Protein AF-A0A812MNA6-F1 (afdb_monomer)

pLDDT: mean 88.5, std 15.9, range [28.62, 98.31]

Sequence (194 aa):
MNIPFNVMSASDPNYKCCRMLSSSNNRTKVPTHWHRDLEAQIAGKACLRHPFASGCDPSPVHVDVGICGTPCHPFSTQRAGRFEPGSVEAHHECDIALGQFIRWLARFQPSVQIFEQVMGFTMPFTKGGSYTPLQRLKELLQQQTFQGGGYWLVTKNLDMRIWLAISRPRRKLLLVSLSLPGPRINAYGAWIRA

Organism: Symbiodinium pilosum (NCBI:txid2952)

Nearest PDB structures (foldseek):
  7ubu-assembly1_A  TM=8.212E-01  e=4.732E-06  Zea mays
  4ft4-assembly1_B  TM=7.440E-01  e=2.527E-05  Zea mays
  3lx6-assembly2_B  TM=6.148E-01  e=1.717E-05  Shigella flexneri 2a str. 2457T
  3me5-assembly1_A  TM=6.161E-01  e=2.527E-05  Shigella flexneri 2a str. 2457T
  3lx6-assembly1_A  TM=5.847E-01  e=1.717E-05  Shigella flexneri 2a str. 2457T

Mean predicted aligned error: 5.9 Å

Solvent-accessible surface area (backbone atoms only — not comparable to full-atom values): 11318 Å² total; per-residue (Å²): 138,89,78,88,73,79,44,51,50,47,57,46,78,78,46,58,68,56,53,58,49,69,72,41,95,54,72,74,68,45,49,72,31,39,19,56,32,68,65,40,39,68,69,24,37,46,17,76,78,41,75,85,41,94,46,34,76,48,61,91,58,88,40,63,72,40,78,46,75,48,73,45,68,46,37,33,83,83,40,85,62,32,44,38,83,63,44,25,74,71,29,79,55,34,45,50,52,44,55,51,44,50,53,42,46,64,73,54,59,33,44,28,34,42,38,43,44,48,64,36,34,73,34,39,47,28,72,93,51,82,61,21,55,49,56,53,44,51,53,54,55,70,73,54,84,46,99,49,78,38,66,49,81,45,78,46,82,48,47,42,53,82,84,40,103,45,90,50,72,33,31,38,37,40,34,38,38,64,55,59,98,62,88,83,73,86,75,86,71,95,72,90,87,126

Structure (mmCIF, N/CA/C/O backbone):
data_AF-A0A812MNA6-F1
#
_entry.id   AF-A0A812MNA6-F1
#
loop_
_atom_site.group_PDB
_atom_site.id
_atom_site.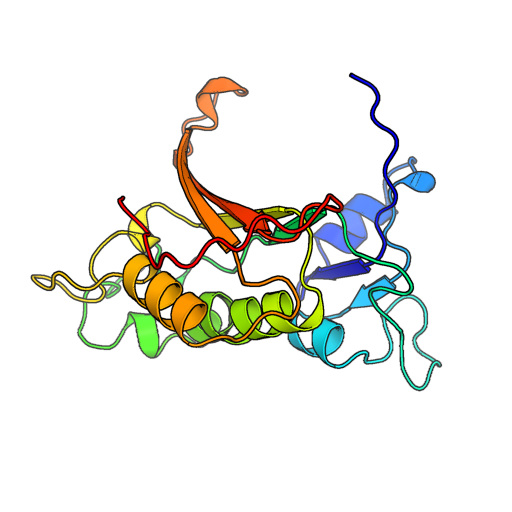type_symbol
_atom_site.label_atom_id
_atom_site.label_alt_id
_atom_site.label_comp_id
_atom_site.label_asym_id
_atom_site.label_entity_id
_atom_site.label_seq_id
_atom_site.pdbx_PDB_ins_code
_atom_site.Cartn_x
_atom_site.Cartn_y
_atom_site.Cartn_z
_atom_site.occupancy
_atom_site.B_iso_or_equiv
_atom_site.auth_seq_id
_atom_site.auth_comp_id
_atom_site.auth_asym_id
_atom_site.auth_atom_id
_atom_site.pdbx_PDB_model_num
ATOM 1 N N . MET A 1 1 ? 23.347 -4.033 10.923 1.00 51.53 1 MET A N 1
ATOM 2 C CA . MET A 1 1 ? 22.967 -5.100 9.971 1.00 51.53 1 MET A CA 1
ATOM 3 C C . MET A 1 1 ? 23.003 -4.487 8.573 1.00 51.53 1 MET A C 1
ATOM 5 O O . MET A 1 1 ? 22.286 -3.520 8.356 1.00 51.53 1 MET A O 1
ATOM 9 N N . ASN A 1 2 ? 23.901 -4.934 7.689 1.00 81.31 2 ASN A N 1
ATOM 10 C CA . ASN A 1 2 ? 24.090 -4.360 6.348 1.00 81.31 2 ASN A CA 1
ATOM 11 C C . ASN A 1 2 ? 23.542 -5.341 5.304 1.00 81.31 2 ASN A C 1
ATOM 13 O O . ASN A 1 2 ? 24.295 -6.116 4.724 1.00 81.31 2 ASN A O 1
ATOM 17 N N . ILE A 1 3 ? 22.217 -5.381 5.159 1.00 85.62 3 ILE A N 1
ATOM 18 C CA . ILE A 1 3 ? 21.561 -6.241 4.170 1.00 85.62 3 ILE A CA 1
ATOM 19 C C . ILE A 1 3 ? 21.553 -5.470 2.843 1.00 85.62 3 ILE A C 1
ATOM 21 O O . ILE A 1 3 ? 20.937 -4.401 2.795 1.00 85.62 3 ILE A O 1
ATOM 25 N N . PRO A 1 4 ? 22.245 -5.941 1.792 1.00 88.88 4 PRO A N 1
ATOM 26 C CA . PRO A 1 4 ? 22.177 -5.308 0.482 1.00 88.88 4 PRO A CA 1
ATOM 27 C C . PRO A 1 4 ? 20.766 -5.467 -0.093 1.00 88.88 4 PRO A C 1
ATOM 29 O O . PRO A 1 4 ? 20.167 -6.535 -0.000 1.00 88.88 4 PRO A O 1
ATOM 32 N N . PHE A 1 5 ? 20.233 -4.402 -0.685 1.00 91.00 5 PHE A N 1
ATOM 33 C CA . PHE A 1 5 ? 18.942 -4.423 -1.366 1.00 91.00 5 PHE A CA 1
ATOM 34 C C . PHE A 1 5 ? 18.970 -3.488 -2.572 1.00 91.00 5 PHE A C 1
ATOM 36 O O . PHE A 1 5 ? 19.685 -2.485 -2.569 1.00 91.00 5 PHE A O 1
ATOM 43 N N . ASN A 1 6 ? 18.145 -3.800 -3.569 1.00 91.50 6 ASN A N 1
ATOM 44 C CA . ASN A 1 6 ? 17.924 -2.962 -4.739 1.00 91.50 6 ASN A CA 1
ATOM 45 C C . ASN A 1 6 ? 16.507 -2.394 -4.686 1.00 91.50 6 ASN A C 1
ATOM 47 O O . ASN A 1 6 ? 15.551 -3.125 -4.434 1.00 91.50 6 ASN A O 1
ATOM 51 N N . VAL A 1 7 ? 16.359 -1.094 -4.942 1.00 92.94 7 VAL A N 1
ATOM 52 C CA . VAL A 1 7 ? 15.034 -0.475 -5.062 1.00 92.94 7 VAL A CA 1
ATOM 53 C C . VAL A 1 7 ? 14.650 -0.452 -6.538 1.00 92.94 7 VAL A C 1
ATOM 55 O O . VAL A 1 7 ? 15.196 0.325 -7.318 1.00 92.94 7 VAL A O 1
ATOM 58 N N . MET A 1 8 ? 13.726 -1.325 -6.938 1.00 94.69 8 MET A N 1
ATOM 59 C CA . MET A 1 8 ? 13.315 -1.441 -8.342 1.00 94.69 8 MET A CA 1
ATOM 60 C C . MET A 1 8 ? 12.438 -0.263 -8.760 1.00 94.69 8 MET A C 1
ATOM 62 O O . MET A 1 8 ? 12.811 0.524 -9.630 1.00 94.69 8 MET A O 1
ATOM 66 N N . SER A 1 9 ? 11.300 -0.075 -8.100 1.00 96.12 9 SER A N 1
ATOM 67 C CA . SER A 1 9 ? 10.360 0.983 -8.453 1.00 96.12 9 SER A CA 1
ATOM 68 C C . SER A 1 9 ? 9.747 1.657 -7.234 1.00 96.12 9 SER A C 1
ATOM 70 O O . SER A 1 9 ? 9.673 1.090 -6.144 1.00 96.12 9 SER A O 1
ATOM 72 N N . ALA A 1 10 ? 9.326 2.903 -7.427 1.00 96.19 10 ALA A N 1
ATOM 73 C CA . ALA A 1 10 ? 8.575 3.682 -6.455 1.00 96.19 10 ALA A CA 1
ATOM 74 C C . ALA A 1 10 ? 7.493 4.510 -7.157 1.00 96.19 10 ALA A C 1
ATOM 76 O O . ALA A 1 10 ? 7.602 4.811 -8.349 1.00 96.19 10 ALA A O 1
ATOM 77 N N . SER A 1 11 ? 6.479 4.922 -6.401 1.00 96.31 11 SER A N 1
ATOM 78 C CA . SER A 1 11 ? 5.467 5.881 -6.840 1.00 96.31 11 SER A CA 1
ATOM 79 C C . SER A 1 11 ? 5.196 6.910 -5.745 1.00 96.31 11 SER A C 1
ATOM 81 O O . SER A 1 11 ? 5.007 6.534 -4.588 1.00 96.31 11 SER A O 1
ATOM 83 N N . ASP A 1 12 ? 5.156 8.193 -6.101 1.00 95.00 12 ASP A N 1
ATOM 84 C CA . ASP A 1 12 ? 4.817 9.292 -5.185 1.00 95.00 12 ASP A CA 1
ATOM 85 C C . ASP A 1 12 ? 4.184 10.447 -5.976 1.00 95.00 12 ASP A C 1
ATOM 87 O O . ASP A 1 12 ? 4.914 11.144 -6.693 1.00 95.00 12 ASP A O 1
ATOM 91 N N . PRO A 1 13 ? 2.872 10.706 -5.819 1.00 92.81 13 PRO A N 1
ATOM 92 C CA . PRO A 1 13 ? 2.180 11.750 -6.576 1.00 92.81 13 PRO A CA 1
ATOM 93 C C . PRO A 1 13 ? 2.691 13.157 -6.275 1.00 92.81 13 PRO A C 1
ATOM 95 O O . PRO A 1 13 ? 2.511 14.058 -7.093 1.00 92.81 13 PRO A O 1
ATOM 98 N N . ASN A 1 14 ? 3.360 13.357 -5.136 1.00 89.69 14 ASN A N 1
ATOM 99 C CA . ASN A 1 14 ? 3.830 14.667 -4.696 1.00 89.69 14 ASN A CA 1
ATOM 100 C C . ASN A 1 14 ? 5.307 14.929 -5.011 1.00 89.69 14 ASN A C 1
ATOM 102 O O . ASN A 1 14 ? 5.792 16.022 -4.720 1.00 89.69 14 ASN A O 1
ATOM 106 N N . TYR A 1 15 ? 6.031 13.952 -5.572 1.00 85.69 15 TYR A N 1
ATOM 107 C CA . TYR A 1 15 ? 7.463 14.031 -5.905 1.00 85.69 15 TYR A CA 1
ATOM 108 C C . TYR A 1 15 ? 8.390 14.386 -4.723 1.00 85.69 15 TYR A C 1
ATOM 110 O O . TYR A 1 15 ? 9.596 14.580 -4.912 1.00 85.69 15 TYR A O 1
ATOM 118 N N . LYS A 1 16 ? 7.868 14.476 -3.496 1.00 87.31 16 LYS A N 1
ATOM 119 C CA . LYS A 1 16 ? 8.621 14.885 -2.304 1.00 87.31 16 LYS A CA 1
ATOM 120 C C . LYS A 1 16 ? 9.654 13.824 -1.951 1.00 87.31 16 LYS A C 1
ATOM 122 O O . LYS A 1 16 ? 10.816 14.157 -1.716 1.00 87.31 16 LYS A O 1
ATOM 127 N N . CYS A 1 17 ? 9.256 12.555 -1.989 1.00 85.50 17 CYS A N 1
ATOM 128 C CA . CYS A 1 17 ? 10.154 11.428 -1.770 1.00 85.50 17 CYS A CA 1
ATOM 129 C C . CYS A 1 17 ? 11.190 11.332 -2.895 1.00 85.50 17 CYS A C 1
ATOM 131 O O . CYS A 1 17 ? 12.362 11.084 -2.619 1.00 85.50 17 CYS A O 1
ATOM 133 N N . CYS A 1 18 ? 10.787 11.605 -4.143 1.00 86.69 18 CYS A N 1
ATOM 134 C CA . CYS A 1 18 ? 11.698 11.591 -5.291 1.00 86.69 18 CYS A CA 1
ATOM 135 C C . CYS A 1 18 ? 12.814 12.604 -5.095 1.00 86.69 18 CYS A C 1
ATOM 137 O O . CYS A 1 18 ? 13.991 12.272 -5.224 1.00 86.69 18 CYS A O 1
ATOM 139 N N . ARG A 1 19 ? 12.441 13.838 -4.745 1.00 86.56 19 ARG A N 1
ATOM 140 C CA . ARG A 1 19 ? 13.382 14.933 -4.534 1.00 86.56 19 ARG A CA 1
ATOM 141 C C . ARG A 1 19 ? 14.344 14.617 -3.393 1.00 86.56 19 ARG A C 1
ATOM 143 O O . ARG A 1 19 ? 15.545 14.754 -3.579 1.00 86.56 19 ARG A O 1
ATOM 150 N N . MET A 1 20 ? 13.821 14.132 -2.266 1.00 86.12 20 MET A N 1
ATOM 151 C CA . MET A 1 20 ? 14.614 13.768 -1.087 1.00 86.12 20 MET A CA 1
ATOM 152 C C . MET A 1 20 ? 15.636 12.660 -1.380 1.00 86.12 20 MET A C 1
ATOM 154 O O . MET A 1 20 ? 16.789 12.752 -0.962 1.00 86.12 20 MET A O 1
ATOM 158 N N . LEU A 1 21 ? 15.231 11.617 -2.110 1.00 84.75 21 LEU A N 1
ATOM 159 C CA . LEU A 1 21 ? 16.125 10.511 -2.460 1.00 84.75 21 LEU A CA 1
ATOM 160 C C . LEU A 1 21 ? 17.143 10.919 -3.528 1.00 84.75 21 LEU A C 1
ATOM 162 O O . LEU A 1 21 ? 18.305 10.526 -3.443 1.00 84.75 21 LEU A O 1
ATOM 166 N N . SER A 1 22 ? 16.734 11.756 -4.483 1.00 82.62 22 SER A N 1
ATOM 167 C CA . SER A 1 22 ? 17.610 12.260 -5.549 1.00 82.62 22 SER A CA 1
ATOM 168 C 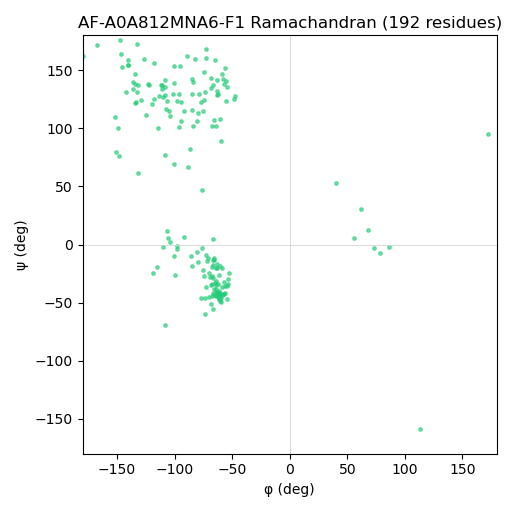C . SER A 1 22 ? 18.675 13.229 -5.031 1.00 82.62 22 SER A C 1
ATOM 170 O O . SER A 1 22 ? 19.751 13.306 -5.613 1.00 82.62 22 SER A O 1
ATOM 172 N N . SER A 1 23 ? 18.406 13.947 -3.934 1.00 83.12 23 SER A N 1
ATOM 173 C CA . SER A 1 23 ? 19.390 14.814 -3.272 1.00 83.12 23 SER A CA 1
ATOM 174 C C . SER A 1 23 ? 20.360 14.063 -2.355 1.00 83.12 23 SER A C 1
ATOM 176 O O . SER A 1 23 ? 21.271 14.672 -1.801 1.00 83.12 23 SER A O 1
ATOM 178 N N . SER A 1 24 ? 20.166 12.760 -2.140 1.00 77.56 24 SER A N 1
ATOM 179 C CA . SER A 1 24 ? 21.067 11.968 -1.304 1.00 77.56 24 SER A CA 1
ATOM 180 C C . SER A 1 24 ? 22.285 11.492 -2.110 1.00 77.56 24 SER A C 1
ATOM 182 O O . SER A 1 24 ? 22.148 11.031 -3.241 1.00 77.56 24 SER A O 1
ATOM 184 N N . ASN A 1 25 ? 23.486 11.520 -1.519 1.00 71.69 25 ASN A N 1
ATOM 185 C CA . ASN A 1 25 ? 24.714 11.002 -2.154 1.00 71.69 25 ASN A CA 1
ATOM 186 C C . ASN A 1 25 ? 24.715 9.469 -2.353 1.00 71.69 25 ASN A C 1
ATOM 188 O O . ASN A 1 25 ? 25.713 8.894 -2.783 1.00 71.69 25 ASN A O 1
ATOM 192 N N . ASN A 1 26 ? 23.614 8.779 -2.045 1.00 75.31 26 ASN A N 1
ATOM 193 C CA . ASN A 1 26 ? 23.535 7.325 -2.045 1.00 75.31 26 ASN A CA 1
ATOM 194 C C . ASN A 1 26 ? 22.869 6.813 -3.331 1.00 75.31 26 ASN A C 1
ATOM 196 O O . ASN A 1 26 ? 21.742 6.316 -3.316 1.00 75.31 26 ASN A O 1
ATOM 200 N N . ARG A 1 27 ? 23.572 6.953 -4.465 1.00 71.19 27 ARG A N 1
ATOM 201 C CA . ARG A 1 27 ? 23.058 6.599 -5.806 1.00 71.19 27 ARG A CA 1
ATOM 202 C C . ARG A 1 27 ? 22.535 5.163 -5.910 1.00 71.19 27 ARG A C 1
ATOM 204 O O . ARG A 1 27 ? 21.611 4.917 -6.675 1.00 71.19 27 ARG A O 1
ATOM 211 N N . THR A 1 28 ? 23.079 4.236 -5.122 1.00 73.50 28 THR A N 1
ATOM 212 C CA . THR A 1 28 ? 22.667 2.821 -5.095 1.00 73.50 28 THR A CA 1
ATOM 213 C C . THR A 1 28 ? 21.290 2.591 -4.465 1.00 73.50 28 THR A C 1
ATOM 215 O O . THR A 1 28 ? 20.738 1.506 -4.596 1.00 73.50 28 THR A O 1
ATOM 218 N N . LYS A 1 29 ? 20.709 3.600 -3.802 1.00 81.25 29 LYS A N 1
ATOM 219 C CA . LYS A 1 29 ? 19.398 3.516 -3.134 1.00 81.25 29 LYS A CA 1
ATOM 220 C C . LYS A 1 29 ? 18.282 4.249 -3.879 1.00 81.25 29 LYS A C 1
ATOM 222 O O . LYS A 1 29 ? 17.171 4.357 -3.362 1.00 81.25 29 LYS A O 1
ATOM 227 N N . VAL A 1 30 ? 18.564 4.775 -5.071 1.00 88.88 30 VAL A N 1
ATOM 228 C CA . VAL A 1 30 ? 17.570 5.474 -5.892 1.00 88.88 30 VAL A CA 1
ATOM 229 C C . VAL A 1 30 ? 16.782 4.446 -6.713 1.00 88.88 30 VAL A C 1
ATOM 231 O O . VAL A 1 30 ? 17.409 3.643 -7.404 1.00 88.88 30 VAL A O 1
ATOM 234 N N . PRO A 1 31 ? 15.435 4.478 -6.698 1.00 92.44 31 PRO A N 1
ATOM 235 C CA . PRO A 1 31 ? 14.623 3.573 -7.504 1.00 92.44 31 PRO A CA 1
ATOM 236 C C . PRO A 1 31 ? 14.982 3.629 -8.992 1.00 92.44 31 PRO A C 1
ATOM 238 O O . PRO A 1 31 ? 15.123 4.721 -9.557 1.00 92.44 31 PRO A O 1
ATOM 241 N N . THR A 1 32 ? 15.093 2.475 -9.653 1.00 92.56 32 THR A N 1
ATOM 242 C CA . THR A 1 32 ? 15.339 2.424 -11.109 1.00 92.56 32 THR A CA 1
ATOM 243 C C . THR A 1 32 ? 14.176 3.013 -11.913 1.00 92.56 32 THR A C 1
ATOM 245 O O . THR A 1 32 ? 14.405 3.717 -12.895 1.00 92.56 32 THR A O 1
ATOM 248 N N . HIS A 1 33 ? 12.942 2.853 -11.426 1.00 94.94 33 HIS A N 1
ATOM 249 C CA . HIS A 1 33 ? 11.739 3.456 -11.998 1.00 94.94 33 HIS A CA 1
ATOM 250 C C . HIS A 1 33 ? 11.008 4.322 -10.967 1.00 94.94 33 HIS A C 1
ATOM 252 O O . HIS A 1 33 ? 10.834 3.929 -9.814 1.00 94.94 33 HIS A O 1
ATOM 258 N N . TRP A 1 34 ? 10.540 5.498 -11.392 1.00 95.56 34 TRP A N 1
ATOM 259 C CA . TRP A 1 34 ? 9.700 6.363 -10.562 1.00 95.56 34 TRP A CA 1
ATOM 260 C C . TRP A 1 34 ? 8.405 6.696 -11.284 1.00 95.56 34 TRP A C 1
ATOM 262 O O . TRP A 1 34 ? 8.419 7.414 -12.279 1.00 95.56 34 TRP A O 1
ATOM 272 N N . HIS A 1 35 ? 7.284 6.188 -10.797 1.00 96.38 35 HIS A N 1
ATOM 273 C CA . HIS A 1 35 ? 5.972 6.439 -11.381 1.00 96.38 35 HIS A CA 1
ATOM 274 C C . HIS A 1 35 ? 5.278 7.599 -10.668 1.00 96.38 35 HIS A C 1
ATOM 276 O O . HIS A 1 35 ? 5.546 7.888 -9.499 1.00 96.38 35 HIS A O 1
ATOM 282 N N . ARG A 1 36 ? 4.386 8.286 -11.386 1.00 95.75 36 ARG A N 1
ATOM 283 C CA . ARG A 1 36 ? 3.621 9.406 -10.828 1.00 95.75 36 ARG A CA 1
ATOM 284 C C . ARG A 1 36 ? 2.755 8.948 -9.658 1.00 95.75 36 ARG A C 1
ATOM 286 O O . ARG A 1 36 ? 2.758 9.576 -8.615 1.00 95.75 36 ARG A O 1
ATOM 293 N N . ASP A 1 37 ? 2.038 7.852 -9.822 1.00 96.19 37 ASP A N 1
ATOM 294 C CA . ASP A 1 37 ? 1.107 7.317 -8.838 1.00 96.19 37 ASP A CA 1
ATOM 295 C C . ASP A 1 37 ? 1.083 5.785 -8.916 1.00 96.19 37 ASP A C 1
ATOM 297 O O . ASP A 1 37 ? 1.777 5.176 -9.740 1.00 96.19 37 ASP A O 1
ATOM 301 N N . LEU A 1 38 ? 0.326 5.170 -8.008 1.00 96.06 38 LEU A N 1
ATOM 302 C CA . LEU A 1 38 ? 0.250 3.720 -7.882 1.00 96.06 38 LEU A CA 1
ATOM 303 C C . LEU A 1 38 ? -0.347 3.076 -9.142 1.00 96.06 38 LEU A C 1
ATOM 305 O O . LEU A 1 38 ? 0.145 2.050 -9.599 1.00 96.06 38 LEU A O 1
ATOM 309 N N . GLU A 1 39 ? -1.349 3.707 -9.753 1.00 97.00 39 GLU A N 1
ATOM 310 C CA . GLU A 1 39 ? -1.989 3.233 -10.986 1.00 97.00 39 GLU A CA 1
ATOM 311 C C . GLU A 1 39 ? -1.040 3.281 -12.188 1.00 97.00 39 GLU A C 1
ATOM 313 O O . GLU A 1 39 ? -0.962 2.328 -12.963 1.00 97.00 39 GLU A O 1
ATOM 318 N N . ALA A 1 40 ? -0.253 4.348 -12.334 1.00 97.31 40 ALA A N 1
ATOM 319 C CA . ALA A 1 40 ? 0.779 4.438 -13.359 1.00 97.31 40 ALA A CA 1
ATOM 320 C C . ALA A 1 40 ? 1.861 3.364 -13.183 1.00 97.31 40 ALA A C 1
ATOM 322 O O . ALA A 1 40 ? 2.390 2.876 -14.183 1.00 97.31 40 ALA A O 1
ATOM 323 N N . GLN A 1 41 ? 2.177 2.994 -11.937 1.00 97.56 41 GLN A N 1
ATOM 324 C CA . GLN A 1 41 ? 3.073 1.878 -11.638 1.00 97.56 41 GLN A CA 1
ATOM 325 C C . GLN A 1 41 ? 2.430 0.541 -12.025 1.00 97.56 41 GLN A C 1
ATOM 327 O O . GLN A 1 41 ? 3.032 -0.211 -12.780 1.00 97.56 41 GLN A O 1
ATOM 332 N N . ILE A 1 42 ? 1.198 0.263 -11.583 1.00 97.44 42 ILE A N 1
ATOM 333 C CA . ILE A 1 42 ? 0.457 -0.972 -11.905 1.00 97.44 42 ILE A CA 1
ATOM 334 C C . ILE A 1 42 ? 0.369 -1.183 -13.421 1.00 97.44 42 ILE A C 1
ATOM 336 O O . ILE A 1 42 ? 0.646 -2.278 -13.916 1.00 97.44 42 ILE A O 1
ATOM 340 N N . ALA A 1 43 ? 0.015 -0.124 -14.149 1.00 97.69 43 ALA A N 1
ATOM 341 C CA . ALA A 1 43 ? -0.188 -0.147 -15.591 1.00 97.69 43 ALA A CA 1
ATOM 342 C C . ALA A 1 43 ? 1.116 -0.166 -16.409 1.00 97.69 43 ALA A C 1
ATOM 344 O O . ALA A 1 43 ? 1.049 -0.202 -17.634 1.00 97.69 43 ALA A O 1
ATOM 345 N N . GLY A 1 44 ? 2.292 -0.097 -15.773 1.00 97.12 44 GLY A N 1
ATOM 346 C CA . GLY A 1 44 ? 3.574 -0.061 -16.484 1.00 97.12 44 GLY A CA 1
ATOM 347 C C . GLY A 1 44 ? 3.728 1.157 -17.399 1.00 97.12 44 GLY A C 1
ATOM 348 O O . GLY A 1 44 ? 4.378 1.082 -18.443 1.00 97.12 44 GLY A O 1
ATOM 349 N N . LYS A 1 45 ? 3.112 2.294 -17.042 1.00 97.69 45 LYS A N 1
ATOM 350 C CA . LYS A 1 45 ? 3.247 3.539 -17.814 1.00 97.69 45 LYS A CA 1
ATOM 351 C C . LYS A 1 45 ? 4.692 4.035 -17.775 1.00 97.69 45 LYS A C 1
ATOM 353 O O . LYS A 1 45 ? 5.440 3.716 -16.849 1.00 97.69 45 LYS A O 1
ATOM 358 N N . ALA A 1 46 ? 5.058 4.864 -18.753 1.00 97.31 46 ALA A N 1
ATOM 359 C CA . ALA A 1 46 ? 6.336 5.567 -18.765 1.00 97.31 46 ALA A CA 1
ATOM 360 C C . ALA A 1 46 ? 6.607 6.220 -17.401 1.00 97.31 46 ALA A C 1
ATOM 362 O O . ALA A 1 46 ? 5.756 6.922 -16.842 1.00 97.31 46 ALA A O 1
ATOM 363 N N . CYS A 1 47 ? 7.778 5.940 -16.837 1.00 96.19 47 CYS A N 1
ATOM 364 C CA . CYS A 1 47 ? 8.171 6.482 -15.548 1.00 96.19 47 CYS A CA 1
ATOM 365 C C . CYS A 1 47 ? 8.887 7.829 -15.746 1.00 96.19 47 CYS A C 1
ATOM 367 O O . CYS A 1 47 ? 9.390 8.139 -16.824 1.00 96.19 47 CYS A O 1
ATOM 369 N N . LEU A 1 48 ? 8.991 8.634 -14.694 1.00 94.19 48 LEU A N 1
ATOM 370 C CA . LEU A 1 48 ? 9.616 9.961 -14.735 1.00 94.19 48 LEU A CA 1
ATOM 371 C C . LEU A 1 48 ? 11.106 9.926 -15.091 1.00 94.19 48 LEU A C 1
ATOM 373 O O . LEU A 1 48 ? 11.666 10.940 -15.494 1.00 94.19 48 LEU A O 1
ATOM 377 N N . ARG A 1 49 ? 11.757 8.770 -14.913 1.00 92.38 49 ARG A N 1
ATOM 378 C CA . ARG A 1 49 ? 13.161 8.568 -15.291 1.00 92.38 49 ARG A CA 1
ATOM 379 C C . ARG A 1 49 ? 13.328 8.184 -16.761 1.00 92.38 49 ARG A C 1
ATOM 381 O O . ARG A 1 49 ? 14.413 8.365 -17.299 1.00 92.38 49 ARG A O 1
ATOM 388 N N . HIS A 1 50 ? 12.265 7.709 -17.408 1.00 95.06 50 HIS A N 1
ATOM 389 C CA . HIS A 1 50 ? 12.252 7.304 -18.813 1.00 95.06 50 HIS A CA 1
ATOM 390 C C . HIS A 1 50 ? 11.041 7.934 -19.534 1.00 95.06 50 HIS A C 1
ATOM 392 O O . HIS A 1 50 ? 10.172 7.208 -20.019 1.00 95.06 50 HIS A O 1
ATOM 398 N N . PRO A 1 51 ? 10.949 9.280 -19.607 1.00 95.25 51 PRO A N 1
ATOM 399 C CA . PRO A 1 51 ? 9.741 9.977 -20.067 1.00 95.25 51 PRO A CA 1
ATOM 400 C C . PRO A 1 51 ? 9.411 9.754 -21.551 1.00 95.25 51 PRO A C 1
ATOM 402 O O . PRO A 1 51 ? 8.285 10.006 -21.964 1.00 95.25 51 PRO A O 1
ATOM 405 N N . PHE A 1 52 ? 10.377 9.281 -22.343 1.00 96.62 52 PHE A N 1
ATOM 406 C CA . PHE A 1 52 ? 10.214 9.000 -23.773 1.00 96.62 52 PHE A CA 1
ATOM 407 C C . PHE A 1 52 ? 9.942 7.521 -24.078 1.00 96.62 52 PHE A C 1
ATOM 409 O O . PHE A 1 52 ? 9.790 7.154 -25.241 1.00 96.62 52 PHE A O 1
ATOM 416 N N . ALA A 1 53 ? 9.909 6.658 -23.060 1.00 96.19 53 ALA A N 1
ATOM 417 C CA . ALA A 1 53 ? 9.544 5.261 -23.250 1.00 96.19 53 ALA A CA 1
ATOM 418 C C . ALA A 1 53 ? 8.027 5.133 -23.471 1.00 96.19 53 ALA A C 1
ATOM 420 O O . ALA A 1 53 ? 7.245 5.889 -22.902 1.00 96.19 53 ALA A O 1
ATOM 421 N N . SER A 1 54 ? 7.593 4.142 -24.252 1.00 95.06 54 SER A N 1
ATOM 422 C CA . SER A 1 54 ? 6.165 3.810 -24.401 1.00 95.06 54 SER A CA 1
ATOM 423 C C . SER A 1 54 ? 5.571 3.185 -23.131 1.00 95.06 54 SER A C 1
ATOM 425 O O . SER A 1 54 ? 4.372 3.288 -22.880 1.00 95.06 54 SER A O 1
ATOM 427 N N . GLY A 1 55 ? 6.422 2.578 -22.303 1.00 96.38 55 GLY A N 1
ATOM 428 C CA . GLY A 1 55 ? 6.094 1.978 -21.018 1.00 96.38 55 GLY A CA 1
ATOM 429 C C . GLY A 1 55 ? 7.362 1.660 -20.230 1.00 96.38 55 GLY A C 1
ATOM 430 O O . GLY A 1 55 ? 8.480 1.787 -20.729 1.00 96.38 55 GLY A O 1
ATOM 431 N N . CYS A 1 56 ? 7.201 1.273 -18.974 1.00 96.50 56 CYS A N 1
ATOM 432 C CA . CYS A 1 56 ? 8.281 0.804 -18.115 1.00 96.50 56 CYS A CA 1
ATOM 433 C C . CYS A 1 56 ? 7.815 -0.452 -17.397 1.00 96.50 56 CYS A C 1
ATOM 435 O O . CYS A 1 56 ? 6.691 -0.469 -16.902 1.00 96.50 56 CYS A O 1
ATOM 437 N N . ASP A 1 57 ? 8.682 -1.458 -17.289 1.00 95.38 57 ASP A N 1
ATOM 438 C CA . ASP A 1 57 ? 8.437 -2.554 -16.361 1.00 95.38 57 ASP A CA 1
ATOM 439 C C . ASP A 1 57 ? 8.845 -2.117 -14.940 1.00 95.38 57 ASP A C 1
ATOM 441 O O . ASP A 1 57 ? 10.036 -1.981 -14.658 1.00 95.38 57 ASP A O 1
ATOM 445 N N . PRO A 1 58 ? 7.891 -1.844 -14.033 1.00 92.81 58 PRO A N 1
ATOM 446 C CA . PRO A 1 58 ? 8.180 -1.511 -12.637 1.00 92.81 58 PRO A CA 1
ATOM 447 C C . PRO A 1 58 ? 8.870 -2.641 -11.852 1.00 92.81 58 PRO A C 1
ATOM 449 O O . PRO A 1 58 ? 9.387 -2.370 -10.764 1.00 92.81 58 PRO A O 1
ATOM 452 N N . SER A 1 59 ? 8.846 -3.886 -12.337 1.00 92.75 59 SER A N 1
ATOM 453 C CA . SER A 1 59 ? 9.406 -5.045 -11.639 1.00 92.75 59 SER A CA 1
ATOM 454 C C . SER A 1 59 ? 9.948 -6.085 -12.627 1.00 92.75 59 SER A C 1
ATOM 456 O O . SER A 1 59 ? 9.335 -7.137 -12.802 1.00 92.75 59 SER A O 1
ATOM 458 N N . PRO A 1 60 ? 11.123 -5.838 -13.237 1.00 88.19 60 PRO A N 1
ATOM 459 C CA . PRO A 1 60 ? 11.714 -6.751 -14.223 1.00 88.19 60 PRO A CA 1
ATOM 460 C C . PRO A 1 60 ? 12.125 -8.111 -13.635 1.00 88.19 60 PRO A C 1
ATOM 462 O O . PRO A 1 60 ? 12.438 -9.045 -14.370 1.00 88.19 60 PRO A O 1
ATOM 465 N N . VAL A 1 61 ? 12.159 -8.220 -12.307 1.00 91.88 61 VAL A N 1
ATOM 466 C CA . VAL A 1 61 ? 12.398 -9.456 -11.559 1.00 91.88 61 VAL A CA 1
ATOM 467 C C . VAL A 1 61 ? 11.356 -9.596 -10.449 1.00 91.88 61 VAL A C 1
ATOM 469 O O . VAL A 1 61 ? 10.566 -8.681 -10.205 1.00 91.88 61 VAL A O 1
ATOM 472 N N . HIS A 1 62 ? 11.350 -10.744 -9.771 1.00 94.25 62 HIS A N 1
ATOM 473 C CA . HIS A 1 62 ? 10.474 -10.996 -8.624 1.00 94.25 62 HIS A CA 1
ATOM 474 C C . HIS A 1 62 ? 10.677 -9.964 -7.502 1.00 94.25 62 HIS A C 1
ATOM 476 O O . HIS A 1 62 ? 11.806 -9.560 -7.222 1.00 94.25 62 HIS A O 1
ATOM 482 N N . VAL A 1 63 ? 9.591 -9.556 -6.836 1.00 94.94 63 VAL A N 1
ATOM 483 C CA . VAL A 1 63 ? 9.651 -8.613 -5.709 1.00 94.94 63 VAL A CA 1
ATOM 484 C C . VAL A 1 63 ? 9.782 -9.379 -4.396 1.00 94.94 63 VAL A C 1
ATOM 486 O O . VAL A 1 63 ? 8.854 -10.050 -3.956 1.00 94.94 63 VAL A O 1
ATOM 489 N N . ASP A 1 64 ? 10.900 -9.222 -3.695 1.00 95.06 64 ASP A N 1
ATOM 490 C CA . ASP A 1 64 ? 11.033 -9.815 -2.359 1.00 95.06 64 ASP A CA 1
ATOM 491 C C . ASP A 1 64 ? 10.208 -9.056 -1.316 1.00 95.06 64 ASP A C 1
ATOM 493 O O . ASP A 1 64 ? 9.497 -9.652 -0.506 1.00 95.06 64 ASP A O 1
ATOM 497 N N . VAL A 1 65 ? 10.293 -7.722 -1.338 1.00 95.88 65 VAL A N 1
ATOM 498 C CA . VAL A 1 65 ? 9.664 -6.852 -0.340 1.00 95.88 65 VAL A CA 1
ATOM 499 C C . VAL A 1 65 ? 8.944 -5.687 -1.006 1.00 95.88 65 VAL A C 1
ATOM 501 O O . VAL A 1 65 ? 9.554 -4.867 -1.690 1.00 95.88 65 VAL A O 1
ATOM 504 N N . GLY A 1 66 ? 7.646 -5.577 -0.742 1.00 96.56 66 GLY A N 1
ATOM 505 C CA . GLY A 1 66 ? 6.830 -4.410 -1.036 1.00 96.56 66 GLY A CA 1
ATOM 506 C C . GLY A 1 66 ? 6.611 -3.558 0.213 1.00 96.56 66 GLY A C 1
ATOM 507 O O . GLY A 1 66 ? 6.385 -4.071 1.310 1.00 96.56 66 GLY A O 1
ATOM 508 N N . ILE A 1 67 ? 6.673 -2.235 0.070 1.00 96.00 67 ILE A N 1
ATOM 509 C CA . ILE A 1 67 ? 6.379 -1.291 1.154 1.00 96.00 67 ILE A CA 1
ATOM 510 C C . ILE A 1 67 ? 5.382 -0.273 0.626 1.00 96.00 67 ILE A C 1
ATOM 512 O O . ILE A 1 67 ? 5.636 0.389 -0.376 1.00 96.00 67 ILE A O 1
ATOM 516 N N . CYS A 1 68 ? 4.249 -0.137 1.307 1.00 96.06 68 CYS A N 1
ATOM 517 C CA . CYS A 1 68 ? 3.199 0.789 0.915 1.00 96.06 68 CYS A CA 1
ATOM 518 C C . CYS A 1 68 ? 2.705 1.581 2.130 1.00 96.06 68 CYS A C 1
ATOM 520 O O . CYS A 1 68 ? 2.264 1.013 3.130 1.00 96.06 68 CYS A O 1
ATOM 522 N N . GLY A 1 69 ? 2.791 2.906 2.040 1.00 94.38 69 GLY A N 1
ATOM 523 C CA . GLY A 1 69 ? 2.101 3.831 2.932 1.00 94.38 69 GLY A CA 1
ATOM 524 C C . GLY A 1 69 ? 1.077 4.593 2.109 1.00 94.38 69 GLY A C 1
ATOM 525 O O . GLY A 1 69 ? 1.443 5.501 1.365 1.00 94.38 69 GLY A O 1
ATOM 526 N N . THR A 1 70 ? -0.186 4.190 2.188 1.00 95.38 70 THR A N 1
ATOM 527 C CA . THR A 1 70 ? -1.264 4.843 1.438 1.00 95.38 70 THR A CA 1
ATOM 528 C C . THR A 1 70 ? -1.751 6.097 2.169 1.00 95.38 70 THR A C 1
ATOM 530 O O . THR A 1 70 ? -1.513 6.244 3.375 1.00 95.38 70 THR A O 1
ATOM 533 N N . PRO A 1 71 ? -2.416 7.041 1.480 1.00 95.75 71 PRO A N 1
ATOM 534 C CA . PRO A 1 71 ? -2.956 8.219 2.143 1.00 95.75 71 PRO A CA 1
ATOM 535 C C . PRO A 1 71 ? -3.885 7.838 3.300 1.00 95.75 71 PRO A C 1
ATOM 537 O O . PRO A 1 71 ? -4.652 6.879 3.224 1.00 95.75 71 PRO A O 1
ATOM 540 N N . CYS A 1 72 ? -3.795 8.587 4.397 1.00 96.62 72 CYS A N 1
ATOM 541 C CA . CYS A 1 72 ? -4.502 8.268 5.638 1.00 96.62 72 CYS A CA 1
ATOM 542 C C . CYS A 1 72 ? -5.640 9.242 5.973 1.00 96.62 72 CYS A C 1
ATOM 544 O O . CYS A 1 72 ? -6.338 9.034 6.968 1.00 96.62 72 CYS A O 1
ATOM 546 N N . HIS A 1 73 ? -5.852 10.291 5.166 1.00 97.00 73 HIS A N 1
ATOM 547 C CA . HIS A 1 73 ? -6.866 11.317 5.430 1.00 97.00 73 HIS A CA 1
ATOM 548 C C . HIS A 1 73 ? -8.291 10.763 5.581 1.00 97.00 73 HIS A C 1
ATOM 550 O O . HIS A 1 73 ? -8.947 11.171 6.545 1.00 97.00 73 HIS A O 1
ATOM 556 N N . PRO A 1 74 ? -8.771 9.800 4.755 1.00 97.75 74 PRO A N 1
ATOM 557 C CA . PRO A 1 74 ? -10.117 9.245 4.922 1.00 97.75 74 PRO A CA 1
ATOM 558 C C . PRO A 1 74 ? -10.345 8.676 6.325 1.00 97.75 74 PRO A C 1
ATOM 560 O O . PRO A 1 74 ? -11.435 8.805 6.883 1.00 97.75 74 PRO A O 1
ATOM 563 N N . PHE A 1 75 ? -9.293 8.083 6.895 1.00 97.62 75 PHE A N 1
ATOM 564 C CA . PHE A 1 75 ? -9.334 7.278 8.112 1.00 97.62 75 PHE A CA 1
ATOM 565 C C . PHE A 1 75 ? -8.868 8.035 9.357 1.00 97.62 75 PHE A C 1
ATOM 567 O O . PHE A 1 75 ? -9.011 7.522 10.466 1.00 97.62 75 PHE A O 1
ATOM 574 N N . SER A 1 76 ? -8.302 9.234 9.205 1.00 96.81 76 SER A N 1
ATOM 575 C CA . SER A 1 76 ? -7.804 10.029 10.326 1.00 96.81 76 SER A CA 1
ATOM 576 C C . SER A 1 76 ? -8.939 10.421 11.271 1.00 96.81 76 SER A C 1
ATOM 578 O O . SER A 1 76 ? -9.930 11.017 10.857 1.00 96.81 76 SER A O 1
ATOM 580 N N . THR A 1 77 ? -8.771 10.156 12.567 1.00 96.19 77 THR A N 1
ATOM 581 C CA . THR A 1 77 ? -9.721 10.592 13.605 1.00 96.19 77 THR A CA 1
ATOM 582 C C . THR A 1 77 ? -9.759 12.109 13.780 1.00 96.19 77 THR A C 1
ATOM 584 O O . THR A 1 77 ? -10.677 12.624 14.406 1.00 96.19 77 THR A O 1
ATOM 587 N N . GLN A 1 78 ? -8.778 12.821 13.220 1.00 96.56 78 GLN A N 1
ATOM 588 C CA . GLN A 1 78 ? -8.702 14.281 13.237 1.00 96.56 78 GLN A CA 1
ATOM 589 C C . GLN A 1 78 ? -9.493 14.931 12.091 1.00 96.56 78 GLN A C 1
ATOM 591 O O . GLN A 1 78 ? -9.657 16.147 12.083 1.00 96.56 78 GLN A O 1
ATOM 596 N N . ARG A 1 79 ? -9.978 14.154 11.109 1.00 96.56 79 ARG A N 1
ATOM 597 C CA . ARG A 1 79 ? -10.798 14.686 10.015 1.00 96.56 79 ARG A CA 1
ATOM 598 C C . ARG A 1 79 ? -12.223 14.936 10.515 1.00 96.56 79 ARG A C 1
ATOM 600 O O . ARG A 1 79 ? -12.896 14.012 10.974 1.00 96.56 79 ARG A O 1
ATOM 607 N N . ALA A 1 80 ? -12.694 16.175 10.389 1.00 97.50 80 ALA A N 1
ATOM 608 C CA . ALA A 1 80 ? -14.073 16.533 10.705 1.00 97.50 80 ALA A CA 1
ATOM 609 C C . ALA A 1 80 ? -15.061 15.691 9.879 1.00 97.50 80 ALA A C 1
ATOM 611 O O . ALA A 1 80 ? -14.833 15.423 8.699 1.00 97.50 80 ALA A O 1
ATOM 612 N N . GLY A 1 81 ? -16.137 15.226 10.515 1.00 96.81 81 GLY A N 1
ATOM 613 C CA . GLY A 1 81 ? -17.153 14.399 9.862 1.00 96.81 81 GLY A CA 1
ATOM 614 C C . GLY A 1 81 ? -16.691 12.993 9.454 1.00 96.81 81 GLY A C 1
ATOM 615 O O . GLY A 1 81 ? -17.398 12.312 8.719 1.00 96.81 81 GLY A O 1
ATOM 616 N N . ARG A 1 82 ? -15.527 12.504 9.913 1.00 97.38 82 ARG A N 1
ATOM 617 C CA . ARG A 1 82 ? -15.021 11.151 9.584 1.00 97.38 82 ARG A CA 1
ATOM 618 C C . ARG A 1 82 ? -15.937 10.005 10.032 1.00 97.38 82 ARG A C 1
ATOM 620 O O . ARG A 1 82 ? -15.766 8.887 9.564 1.00 97.38 82 ARG A O 1
ATOM 627 N N . PHE A 1 83 ? -16.863 10.243 10.955 1.00 98.06 83 PHE A N 1
ATOM 628 C CA . PHE A 1 83 ? -17.815 9.229 11.424 1.00 98.06 83 PHE A CA 1
ATOM 629 C C . PHE A 1 83 ? -19.230 9.413 10.855 1.00 98.06 83 PHE A C 1
ATOM 631 O O . PHE A 1 83 ? -20.115 8.634 11.216 1.00 98.06 83 PHE A O 1
ATOM 638 N N . GLU A 1 84 ? -19.440 10.404 9.982 1.00 98.25 84 GLU A N 1
ATOM 639 C CA . GLU A 1 84 ? -20.709 10.565 9.271 1.00 98.25 84 GLU A CA 1
ATOM 640 C C . GLU A 1 84 ? -20.906 9.419 8.264 1.00 98.25 84 GLU A C 1
ATOM 642 O O . GLU A 1 84 ? -19.928 8.976 7.645 1.00 98.25 84 GLU A O 1
ATOM 647 N N . PRO A 1 85 ? -22.143 8.925 8.076 1.00 98.19 85 PRO A N 1
ATOM 648 C CA . PRO A 1 85 ? -22.452 7.883 7.100 1.00 98.19 85 PRO A CA 1
ATOM 649 C C . PRO A 1 85 ? -21.868 8.150 5.705 1.00 98.19 85 PRO A C 1
ATOM 651 O O . PRO A 1 85 ? -22.091 9.206 5.121 1.00 98.19 85 PRO A O 1
ATOM 654 N N . GLY A 1 86 ? -21.091 7.194 5.180 1.00 97.38 86 GLY A N 1
ATOM 655 C CA . GLY A 1 86 ? -20.475 7.257 3.846 1.00 97.38 86 GLY A CA 1
ATOM 656 C C . GLY A 1 86 ? -19.293 8.227 3.697 1.00 97.38 86 GLY A C 1
ATOM 657 O O . GLY A 1 86 ? -18.678 8.283 2.634 1.00 97.38 86 GLY A O 1
ATOM 658 N N . SER A 1 87 ? -18.935 8.987 4.737 1.00 97.94 87 SER A N 1
ATOM 659 C CA . SER A 1 87 ? -17.900 10.031 4.668 1.00 97.94 87 SER A CA 1
ATOM 660 C C . SER A 1 87 ? -16.499 9.499 4.365 1.00 97.94 87 SER A C 1
ATOM 662 O O . SER A 1 87 ? -15.667 10.211 3.801 1.00 97.94 87 SER A O 1
ATOM 664 N N . VAL A 1 88 ? -16.174 8.280 4.796 1.00 97.94 88 VAL A N 1
ATOM 665 C CA . VAL A 1 88 ? -14.865 7.664 4.529 1.00 97.94 88 VAL A CA 1
ATOM 666 C C . VAL A 1 88 ? -14.822 7.153 3.094 1.00 97.94 88 VAL A C 1
ATOM 668 O O . VAL A 1 88 ? -13.853 7.414 2.388 1.00 97.94 88 VAL A O 1
ATOM 671 N N . GLU A 1 89 ? -15.872 6.464 2.660 1.00 98.00 89 GLU A N 1
ATOM 672 C CA . GLU A 1 89 ? -15.991 5.844 1.343 1.00 98.00 89 GLU A CA 1
ATOM 673 C C . GLU A 1 89 ? -16.100 6.876 0.219 1.00 98.00 89 GLU A C 1
ATOM 675 O O . GLU A 1 89 ? -15.549 6.662 -0.856 1.00 98.00 89 GLU A O 1
ATOM 680 N N . ALA A 1 90 ? -16.753 8.011 0.474 1.00 97.94 90 ALA A N 1
ATOM 681 C CA . ALA A 1 90 ? -16.853 9.116 -0.476 1.00 97.94 90 ALA A CA 1
ATOM 682 C C . ALA A 1 90 ? -15.527 9.877 -0.665 1.00 97.94 90 ALA A C 1
ATOM 684 O O . ALA A 1 90 ? -15.388 10.664 -1.603 1.00 97.94 90 ALA A O 1
ATOM 685 N N . HIS A 1 91 ? -14.538 9.678 0.212 1.00 98.00 91 HIS A N 1
ATOM 686 C CA . HIS A 1 91 ? -13.244 10.334 0.074 1.00 98.00 91 HIS A CA 1
ATOM 687 C C . HIS A 1 91 ? -12.440 9.685 -1.061 1.00 98.00 91 HIS A C 1
ATOM 689 O O . HIS A 1 91 ? -12.153 8.492 -1.012 1.00 98.00 91 HIS A O 1
ATOM 695 N N . HIS A 1 92 ? -11.998 10.473 -2.046 1.00 95.94 92 HIS A N 1
ATOM 696 C CA . HIS A 1 92 ? -11.285 9.971 -3.233 1.00 95.94 92 HIS A CA 1
ATOM 697 C C . HIS A 1 92 ? -10.047 9.107 -2.907 1.00 95.94 92 HIS A C 1
ATOM 699 O O . HIS A 1 92 ? -9.761 8.134 -3.596 1.00 95.94 92 HIS A O 1
ATOM 705 N N . GLU A 1 93 ? -9.331 9.414 -1.821 1.00 97.12 93 GLU A N 1
ATOM 706 C CA . GLU A 1 93 ? -8.182 8.609 -1.375 1.00 97.12 93 GLU A CA 1
ATOM 707 C C . GLU A 1 93 ? -8.546 7.247 -0.742 1.00 97.12 93 GLU A C 1
ATOM 709 O O . GLU A 1 93 ? -7.653 6.437 -0.489 1.00 97.12 93 GLU A O 1
ATOM 714 N N . CYS A 1 94 ? -9.826 6.964 -0.473 1.00 97.69 94 CYS A N 1
ATOM 715 C CA . CYS A 1 94 ? -10.257 5.675 0.076 1.00 97.69 94 CYS A CA 1
ATOM 716 C C . CYS A 1 94 ? -9.943 4.525 -0.894 1.00 97.69 94 CYS A C 1
ATOM 718 O O . CYS A 1 94 ? -9.402 3.499 -0.473 1.00 97.69 94 CYS A O 1
ATOM 720 N N . ASP A 1 95 ? -10.190 4.724 -2.196 1.00 97.44 95 ASP A N 1
ATOM 721 C CA . ASP A 1 95 ? -9.855 3.730 -3.224 1.00 97.44 95 ASP A CA 1
ATOM 722 C C . ASP A 1 95 ? -8.344 3.505 -3.321 1.00 97.44 95 ASP A C 1
ATOM 724 O O . ASP A 1 95 ? -7.909 2.373 -3.493 1.00 97.44 95 ASP A O 1
ATOM 728 N N . ILE A 1 96 ? -7.522 4.541 -3.119 1.00 96.81 96 ILE A N 1
ATOM 729 C CA . ILE A 1 96 ? -6.058 4.396 -3.131 1.00 96.81 96 ILE A CA 1
ATOM 730 C C . ILE A 1 96 ? -5.611 3.403 -2.049 1.00 96.81 96 ILE A C 1
ATOM 732 O O . ILE A 1 96 ? -4.807 2.506 -2.304 1.00 96.81 96 ILE A O 1
ATOM 736 N N . ALA A 1 97 ? -6.152 3.542 -0.837 1.00 96.56 97 ALA A N 1
ATOM 737 C CA . ALA A 1 97 ? -5.772 2.708 0.297 1.00 96.56 97 ALA A CA 1
ATOM 738 C C . ALA A 1 97 ? -6.328 1.280 0.251 1.00 96.56 97 ALA A C 1
ATOM 740 O O . ALA A 1 97 ? -5.723 0.386 0.841 1.00 96.56 97 ALA A O 1
ATOM 741 N N . LEU A 1 98 ? -7.467 1.075 -0.413 1.00 96.69 98 LEU A N 1
ATOM 742 C CA . LEU A 1 98 ? -8.141 -0.218 -0.491 1.00 96.69 98 LEU A CA 1
ATOM 743 C C . LEU A 1 98 ? -8.013 -0.826 -1.892 1.00 96.69 98 LEU A C 1
ATOM 745 O O . LEU A 1 98 ? -7.298 -1.805 -2.066 1.00 96.69 98 LEU A O 1
ATOM 749 N N . GLY A 1 99 ? -8.665 -0.248 -2.898 1.00 97.19 99 GLY A N 1
ATOM 750 C CA . GLY A 1 99 ? -8.719 -0.791 -4.255 1.00 97.19 99 GLY A CA 1
ATOM 751 C C . GLY A 1 99 ? -7.373 -0.788 -4.981 1.00 97.19 99 GLY A C 1
ATOM 752 O O . GLY A 1 99 ? -6.911 -1.846 -5.412 1.00 97.19 99 GLY A O 1
ATOM 753 N N . GLN A 1 100 ? -6.717 0.371 -5.099 1.00 97.69 100 G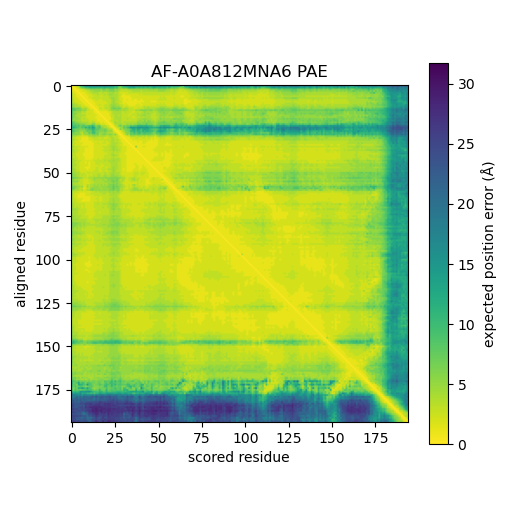LN A N 1
ATOM 754 C CA . GLN A 1 100 ? -5.434 0.483 -5.809 1.00 97.69 100 GLN A CA 1
ATOM 755 C C . GLN A 1 100 ? -4.350 -0.349 -5.125 1.00 97.69 100 GLN A C 1
ATOM 757 O O . GLN A 1 100 ? -3.589 -1.037 -5.799 1.00 97.69 100 GLN A O 1
ATOM 762 N N . PHE A 1 101 ? -4.307 -0.344 -3.789 1.00 97.44 101 PHE A N 1
ATOM 763 C CA . PHE A 1 101 ? -3.382 -1.186 -3.032 1.00 97.44 101 PHE A CA 1
ATOM 764 C C . PHE A 1 101 ? -3.580 -2.680 -3.326 1.00 97.44 101 PHE A C 1
ATOM 766 O O . PHE A 1 101 ? -2.602 -3.393 -3.537 1.00 97.44 101 PHE A O 1
ATOM 773 N N . ILE A 1 102 ? -4.824 -3.157 -3.393 1.00 97.44 102 ILE A N 1
ATOM 774 C CA . ILE A 1 102 ? -5.117 -4.560 -3.710 1.00 97.44 102 ILE A CA 1
ATOM 775 C C . ILE A 1 102 ? -4.704 -4.906 -5.144 1.00 97.44 102 ILE A C 1
ATOM 777 O O . ILE A 1 102 ? -4.062 -5.934 -5.356 1.00 97.44 102 ILE A O 1
ATOM 781 N N . ARG A 1 103 ? -4.988 -4.031 -6.118 1.00 97.75 103 ARG A N 1
ATOM 782 C CA . ARG A 1 103 ? -4.526 -4.201 -7.508 1.00 97.75 103 ARG A CA 1
ATOM 783 C C . ARG A 1 103 ? -3.003 -4.222 -7.601 1.00 97.75 103 ARG A C 1
ATOM 785 O O . ARG A 1 103 ? -2.442 -5.060 -8.302 1.00 97.75 103 ARG A O 1
ATOM 792 N N . TRP A 1 104 ? -2.335 -3.340 -6.862 1.00 97.62 104 TRP A N 1
ATOM 793 C CA . TRP A 1 104 ? -0.881 -3.307 -6.753 1.00 97.62 104 TRP A CA 1
ATOM 794 C C . TRP A 1 104 ? -0.342 -4.621 -6.182 1.00 97.62 104 TRP A C 1
ATOM 796 O O . TRP A 1 104 ? 0.536 -5.242 -6.779 1.00 97.62 104 TRP A O 1
ATOM 806 N N . LEU A 1 105 ? -0.921 -5.108 -5.083 1.00 96.75 105 LEU A N 1
ATOM 807 C CA . LEU A 1 105 ? -0.511 -6.362 -4.457 1.00 96.75 105 LEU A CA 1
ATOM 808 C C . LEU A 1 105 ? -0.709 -7.559 -5.398 1.00 96.75 105 LEU A C 1
ATOM 810 O O . LEU A 1 105 ? 0.174 -8.403 -5.500 1.00 96.75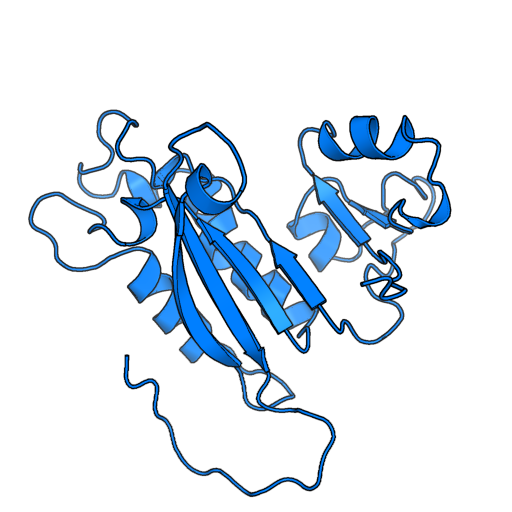 105 LEU A O 1
ATOM 814 N N . ALA A 1 106 ? -1.828 -7.611 -6.124 1.00 96.00 106 ALA A N 1
ATOM 815 C CA . ALA A 1 106 ? -2.109 -8.660 -7.104 1.00 96.00 106 ALA A CA 1
ATOM 816 C C . ALA A 1 106 ? -1.170 -8.609 -8.323 1.00 96.00 106 ALA A C 1
ATOM 818 O O . ALA A 1 106 ? -0.805 -9.657 -8.862 1.00 96.00 106 ALA A O 1
ATOM 819 N N . ARG A 1 107 ? -0.755 -7.406 -8.746 1.00 96.19 107 ARG A N 1
ATOM 820 C CA . ARG A 1 107 ? 0.172 -7.202 -9.869 1.00 96.19 107 ARG A CA 1
ATOM 821 C C . ARG A 1 107 ? 1.592 -7.651 -9.540 1.00 96.19 107 ARG A C 1
ATOM 823 O O . ARG A 1 107 ? 2.221 -8.278 -10.386 1.00 96.19 107 ARG A O 1
ATOM 830 N N . PHE A 1 108 ? 2.086 -7.296 -8.355 1.00 96.25 108 PHE A N 1
ATOM 831 C CA . PHE A 1 108 ? 3.496 -7.467 -7.988 1.00 96.25 108 PHE A CA 1
ATOM 832 C C . PHE A 1 108 ? 3.779 -8.699 -7.138 1.00 96.25 108 PHE A C 1
ATOM 834 O O . PHE A 1 108 ? 4.900 -9.192 -7.160 1.00 96.25 108 PHE A O 1
ATOM 841 N N . GLN A 1 109 ? 2.782 -9.173 -6.388 1.00 95.75 109 GLN A N 1
ATOM 842 C CA . GLN A 1 109 ? 2.847 -10.347 -5.513 1.00 95.75 109 GLN A CA 1
ATOM 843 C C . GLN A 1 109 ? 4.172 -10.475 -4.739 1.00 95.75 109 GLN A C 1
ATOM 845 O O . GLN A 1 109 ? 4.820 -11.523 -4.799 1.00 95.75 109 GLN A O 1
ATOM 850 N N . PRO A 1 110 ? 4.602 -9.425 -4.006 1.00 95.81 110 PRO A N 1
ATOM 851 C CA . PRO A 1 110 ? 5.844 -9.479 -3.257 1.00 95.81 110 PRO A CA 1
ATOM 852 C C . PRO A 1 110 ? 5.839 -10.617 -2.234 1.00 95.81 110 PRO A C 1
ATOM 854 O O . PRO A 1 110 ? 4.796 -10.899 -1.637 1.00 95.81 110 PRO A O 1
ATOM 857 N N . SER A 1 111 ? 6.994 -11.228 -1.963 1.00 94.50 111 SER A N 1
ATOM 858 C CA . SER A 1 111 ? 7.107 -12.272 -0.928 1.00 94.50 111 SER A CA 1
ATOM 859 C C . SER A 1 111 ? 6.695 -11.746 0.452 1.00 94.50 111 SER A C 1
ATOM 861 O O . SER A 1 111 ? 6.055 -12.452 1.230 1.00 94.50 111 SER A O 1
ATOM 863 N N . VAL A 1 112 ? 7.016 -10.487 0.751 1.00 95.75 112 VAL A N 1
ATOM 864 C CA . VAL A 1 112 ? 6.603 -9.780 1.966 1.00 95.75 112 VAL A CA 1
ATOM 865 C C . VAL A 1 112 ? 6.062 -8.403 1.600 1.00 95.75 112 VAL A C 1
ATOM 867 O O . VAL A 1 112 ? 6.718 -7.647 0.895 1.00 95.75 112 VAL A O 1
ATOM 870 N N . GLN A 1 113 ? 4.900 -8.028 2.124 1.00 96.56 113 GLN A N 1
ATOM 871 C CA . GLN A 1 113 ? 4.339 -6.688 1.980 1.00 96.56 113 GLN A CA 1
ATOM 872 C C . GLN A 1 113 ? 4.192 -6.010 3.345 1.00 96.56 113 GLN A C 1
ATOM 874 O O . GLN A 1 113 ? 3.513 -6.507 4.239 1.00 96.56 113 GLN A O 1
ATOM 879 N N . ILE A 1 114 ? 4.766 -4.818 3.490 1.00 96.12 114 ILE A N 1
ATOM 880 C CA . ILE A 1 114 ? 4.601 -3.955 4.662 1.00 96.12 114 ILE A CA 1
ATOM 881 C C . ILE A 1 114 ? 3.640 -2.826 4.300 1.00 96.12 114 ILE A C 1
ATOM 883 O O . ILE A 1 114 ? 3.971 -1.936 3.520 1.00 96.12 114 ILE A O 1
ATOM 887 N N . PHE A 1 115 ? 2.448 -2.842 4.879 1.00 96.19 115 PHE A N 1
ATOM 888 C CA . PHE A 1 115 ? 1.416 -1.830 4.690 1.00 96.19 115 PHE A CA 1
ATOM 889 C C . PHE A 1 115 ? 1.241 -0.996 5.966 1.00 96.19 115 PHE A C 1
ATOM 891 O O . PHE A 1 115 ? 1.067 -1.531 7.061 1.00 96.19 115 PHE A O 1
ATOM 898 N N . GLU A 1 116 ? 1.319 0.327 5.856 1.00 96.19 116 GLU A N 1
ATOM 899 C CA . GLU A 1 116 ? 1.151 1.245 6.988 1.00 96.19 116 GLU A CA 1
ATOM 900 C C . GLU A 1 116 ? -0.142 2.048 6.887 1.00 96.19 116 GLU A C 1
ATOM 902 O O . GLU A 1 116 ? -0.466 2.570 5.822 1.00 96.19 116 GLU A O 1
ATOM 907 N N . GLN A 1 117 ? -0.840 2.177 8.021 1.00 96.62 117 GLN A N 1
ATOM 908 C CA . GLN A 1 117 ? -2.005 3.041 8.181 1.00 96.62 117 GLN A CA 1
ATOM 909 C C . GLN A 1 117 ? -2.129 3.635 9.594 1.00 96.62 117 GLN A C 1
ATOM 911 O O . GLN A 1 117 ? -1.560 3.160 10.581 1.00 96.62 117 GLN A O 1
ATOM 916 N N . VAL A 1 118 ? -2.957 4.674 9.714 1.00 95.94 118 VAL A N 1
ATOM 917 C CA . VAL A 1 118 ? -3.300 5.300 11.001 1.00 95.94 118 VAL A CA 1
ATOM 918 C C . VAL A 1 118 ? -4.240 4.430 11.842 1.00 95.94 118 VAL A C 1
ATOM 920 O O . VAL A 1 118 ? -4.958 3.576 11.329 1.00 95.94 118 VAL A O 1
ATOM 923 N N . MET A 1 119 ? -4.304 4.691 13.152 1.00 95.12 119 MET A N 1
ATOM 924 C CA . MET A 1 119 ? -5.176 3.950 14.081 1.00 95.12 119 MET A CA 1
ATOM 925 C C . MET A 1 119 ? -6.663 3.992 13.703 1.00 95.12 119 MET A C 1
ATOM 927 O O . MET A 1 119 ? -7.382 3.018 13.917 1.00 95.12 119 MET A O 1
ATOM 931 N N . GLY A 1 120 ? -7.126 5.086 13.092 1.00 96.75 120 GLY A N 1
ATOM 932 C CA . GLY A 1 120 ? -8.514 5.205 12.649 1.00 96.75 120 GLY A CA 1
ATOM 933 C C . GLY A 1 120 ? -8.909 4.236 11.524 1.00 96.75 120 GLY A C 1
ATOM 934 O O . GLY A 1 120 ? -10.104 4.047 11.299 1.00 96.75 120 GLY A O 1
ATOM 935 N N . PHE A 1 121 ? -7.943 3.555 10.891 1.00 97.31 121 PHE A N 1
ATOM 936 C CA . PHE A 1 121 ? -8.173 2.462 9.935 1.00 97.31 121 PHE A CA 1
ATOM 937 C C . PHE A 1 121 ? -8.771 1.206 10.592 1.00 97.31 121 PHE A C 1
ATOM 939 O O . PHE A 1 121 ? -9.355 0.359 9.921 1.00 97.31 121 PHE A O 1
ATOM 946 N N . THR A 1 122 ? -8.655 1.079 11.918 1.00 96.31 122 THR A N 1
ATOM 947 C CA . THR A 1 122 ? -9.282 -0.006 12.696 1.00 96.31 122 THR A CA 1
ATOM 948 C C . THR A 1 122 ? -10.473 0.455 13.511 1.00 96.31 122 THR A C 1
ATOM 950 O O . THR A 1 122 ? -10.925 -0.261 14.395 1.00 96.31 122 THR A O 1
ATOM 953 N N . MET A 1 123 ? -10.950 1.667 13.248 1.00 97.44 123 MET A N 1
ATOM 954 C CA . MET A 1 123 ? -12.177 2.183 13.832 1.00 97.44 123 MET A CA 1
ATOM 955 C C . MET A 1 123 ? -13.312 2.049 12.811 1.00 97.44 123 MET A C 1
ATOM 957 O O . MET A 1 123 ? -13.037 2.051 11.607 1.00 97.44 123 MET A O 1
ATOM 961 N N . PRO A 1 124 ? -14.572 1.945 13.259 1.00 98.31 124 PRO A N 1
ATOM 962 C CA . PRO A 1 124 ? -15.710 1.750 12.366 1.00 98.31 124 PRO A CA 1
ATOM 963 C C . PRO A 1 124 ? -15.819 2.835 11.294 1.00 98.31 124 PRO A C 1
ATOM 965 O O . PRO A 1 124 ? -15.390 3.961 11.540 1.00 98.31 124 PRO A O 1
ATOM 968 N N . PHE A 1 125 ? -16.391 2.542 10.126 1.00 98.12 125 PHE A N 1
ATOM 969 C CA . PHE A 1 125 ? -16.651 3.545 9.083 1.00 98.12 125 PHE A CA 1
ATOM 970 C C . PHE A 1 125 ? -17.504 4.706 9.614 1.00 98.12 125 PHE A C 1
ATOM 972 O O . PHE A 1 125 ? -17.173 5.868 9.396 1.00 98.12 125 PHE A O 1
ATOM 979 N N . THR A 1 126 ? -18.527 4.390 10.408 1.00 98.00 126 THR A N 1
ATOM 980 C CA . THR A 1 126 ? -19.529 5.337 10.913 1.00 98.00 126 THR A CA 1
ATOM 981 C C . THR A 1 126 ? -19.664 5.266 12.435 1.00 98.00 126 THR A C 1
ATOM 983 O O . THR A 1 126 ? -19.271 4.282 13.068 1.00 98.00 126 THR A O 1
ATOM 986 N N . LYS A 1 127 ? -20.209 6.315 13.061 1.00 97.56 127 LYS A N 1
ATOM 987 C CA . LYS A 1 127 ? -20.454 6.329 14.512 1.00 97.56 127 LYS A CA 1
ATOM 988 C C . LYS A 1 127 ? -21.458 5.234 14.890 1.00 97.56 127 LYS A C 1
ATOM 990 O O . LYS A 1 127 ? -22.527 5.146 14.302 1.00 97.56 127 LYS A O 1
ATOM 995 N N . GLY A 1 128 ? -21.114 4.415 15.884 1.00 97.12 128 GLY A N 1
ATOM 996 C CA . GLY A 1 128 ? -21.960 3.305 16.344 1.00 97.12 128 GLY A CA 1
ATOM 997 C C . GLY A 1 128 ? -21.921 2.053 15.459 1.00 97.12 128 GLY A C 1
ATOM 998 O O . GLY A 1 128 ? -22.457 1.025 15.858 1.00 97.12 128 GLY A O 1
ATOM 999 N N . GLY A 1 129 ? -21.260 2.101 14.297 1.00 97.38 129 GLY A N 1
ATOM 1000 C CA . GLY A 1 129 ? -21.002 0.914 13.487 1.00 97.38 129 GLY A CA 1
ATOM 1001 C C . GLY A 1 129 ? -19.935 0.008 14.106 1.00 97.38 129 GLY A C 1
ATOM 1002 O O . GLY A 1 129 ? -19.205 0.403 15.014 1.00 97.38 129 GLY A O 1
ATOM 1003 N N . SER A 1 130 ? -19.803 -1.204 13.573 1.00 97.88 130 SER A N 1
ATOM 1004 C CA . SER A 1 130 ? -18.741 -2.157 13.934 1.00 97.88 130 SER A CA 1
ATOM 1005 C C . SER A 1 130 ? -17.789 -2.461 12.776 1.00 97.88 130 SER A C 1
ATOM 1007 O O . SER A 1 130 ? -16.670 -2.911 13.011 1.00 97.88 130 SER A O 1
ATOM 1009 N N . TYR A 1 131 ? -18.211 -2.196 11.537 1.00 98.06 131 TYR A N 1
ATOM 1010 C CA . TYR A 1 131 ? -17.446 -2.501 10.334 1.00 98.06 131 TYR A CA 1
ATOM 1011 C C . TYR A 1 131 ? -16.345 -1.465 10.087 1.00 98.06 131 TYR A C 1
ATOM 1013 O O . TYR A 1 131 ? -16.605 -0.263 10.099 1.00 98.06 131 TYR A O 1
ATOM 1021 N N . THR A 1 132 ? -15.115 -1.924 9.871 1.00 97.94 132 THR A N 1
ATOM 1022 C CA . THR A 1 132 ? -13.895 -1.104 9.809 1.00 97.94 132 THR A CA 1
ATOM 1023 C C . THR A 1 132 ? -13.212 -1.186 8.438 1.00 97.94 132 THR A C 1
ATOM 1025 O O . THR A 1 132 ? -13.320 -2.209 7.755 1.00 97.94 132 THR A O 1
ATOM 1028 N N . PRO A 1 133 ? -12.411 -0.175 8.048 1.00 97.75 133 PRO A N 1
ATOM 1029 C CA . PRO A 1 133 ? -11.568 -0.250 6.853 1.00 97.75 133 PRO A CA 1
ATOM 1030 C C . PRO A 1 133 ? -10.627 -1.462 6.832 1.00 97.75 133 PRO A C 1
ATOM 1032 O O . PRO A 1 133 ? -10.418 -2.058 5.779 1.00 97.75 1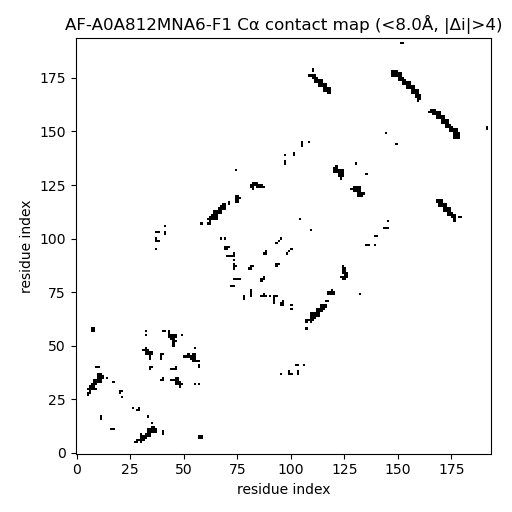33 PRO A O 1
ATOM 1035 N N . LEU A 1 134 ? -10.101 -1.880 7.990 1.00 96.38 134 LEU A N 1
ATOM 1036 C CA . LEU A 1 134 ? -9.295 -3.098 8.100 1.00 96.38 134 LEU A CA 1
ATOM 1037 C C . LEU A 1 134 ? -10.090 -4.369 7.769 1.00 96.38 134 LEU A C 1
ATOM 1039 O O . LEU A 1 134 ? -9.552 -5.249 7.103 1.00 96.38 134 LEU A O 1
ATOM 1043 N N . GLN A 1 135 ? -11.336 -4.492 8.234 1.00 96.81 135 GLN A N 1
ATOM 1044 C CA . GLN A 1 135 ? -12.188 -5.631 7.870 1.00 96.81 135 GLN A CA 1
ATOM 1045 C C . GLN A 1 135 ? -12.463 -5.638 6.368 1.00 96.81 135 GLN A C 1
ATOM 1047 O O . GLN A 1 135 ? -12.245 -6.661 5.727 1.00 96.81 135 GLN A O 1
ATOM 1052 N N . ARG A 1 136 ? -12.788 -4.476 5.790 1.00 97.56 136 ARG A N 1
ATOM 1053 C CA . ARG A 1 136 ? -12.953 -4.340 4.339 1.00 97.56 136 ARG A CA 1
ATOM 1054 C C . ARG A 1 136 ? -11.701 -4.739 3.565 1.00 97.56 136 ARG A C 1
ATOM 1056 O O . ARG A 1 136 ? -11.794 -5.449 2.573 1.00 97.56 136 ARG A O 1
ATOM 1063 N N . LEU A 1 137 ? -10.518 -4.331 4.024 1.00 96.00 137 LEU A N 1
ATOM 1064 C CA . LEU A 1 137 ? -9.258 -4.738 3.402 1.00 96.00 137 LEU A CA 1
ATOM 1065 C C . LEU A 1 137 ? -9.057 -6.260 3.464 1.00 96.00 137 LEU A C 1
ATOM 1067 O O . LEU A 1 137 ? -8.635 -6.852 2.475 1.00 96.00 137 LEU A O 1
ATOM 1071 N N . LYS A 1 138 ? -9.364 -6.900 4.602 1.00 94.88 138 LYS A N 1
ATOM 1072 C CA . LYS A 1 138 ? -9.289 -8.364 4.746 1.00 94.88 138 LYS A CA 1
ATOM 1073 C C . LYS A 1 138 ? -10.218 -9.075 3.763 1.00 94.88 138 LYS A C 1
ATOM 1075 O O . LYS A 1 138 ? -9.788 -10.030 3.128 1.00 94.88 138 LYS A O 1
ATOM 1080 N N . GLU A 1 139 ? -11.445 -8.592 3.611 1.00 96.44 139 GLU A N 1
ATOM 1081 C CA . GLU A 1 139 ? -12.413 -9.148 2.660 1.00 96.44 139 GLU A CA 1
ATOM 1082 C C . GLU A 1 139 ? -11.932 -8.991 1.215 1.00 96.44 139 GLU A C 1
ATOM 1084 O O . GLU A 1 139 ? -11.951 -9.954 0.453 1.00 96.44 139 GLU A O 1
ATOM 1089 N N . LEU A 1 140 ? -11.406 -7.817 0.850 1.00 95.44 140 LEU A N 1
ATOM 1090 C CA . LEU A 1 140 ? -10.830 -7.596 -0.479 1.00 95.44 140 LEU A CA 1
ATOM 1091 C C . LEU A 1 1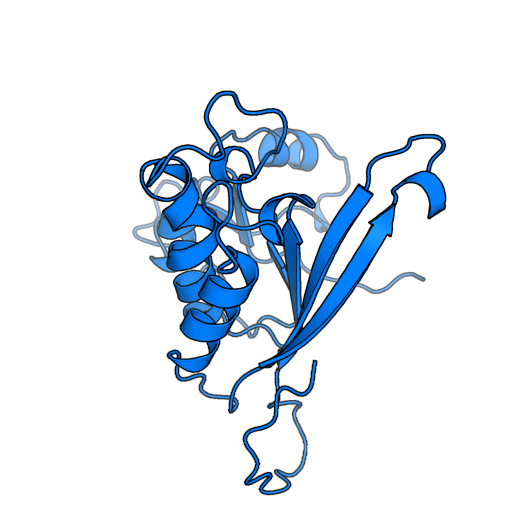40 ? -9.636 -8.520 -0.748 1.00 95.44 140 LEU A C 1
ATOM 1093 O O . LEU A 1 140 ? -9.524 -9.051 -1.849 1.00 95.44 140 LEU A O 1
ATOM 1097 N N . LEU A 1 141 ? -8.768 -8.746 0.245 1.00 93.56 141 LEU A N 1
ATOM 1098 C CA . LEU A 1 141 ? -7.657 -9.700 0.141 1.00 93.56 141 LEU A CA 1
ATOM 1099 C C . LEU A 1 141 ? -8.153 -11.133 -0.073 1.00 93.56 141 LEU A C 1
ATOM 1101 O O . LEU A 1 141 ? -7.581 -11.850 -0.886 1.00 93.56 141 LEU A O 1
ATOM 1105 N N . GLN A 1 142 ? -9.212 -11.543 0.629 1.00 92.88 142 GLN A N 1
ATOM 1106 C CA . GLN A 1 142 ? -9.814 -12.875 0.493 1.00 92.88 142 GLN A CA 1
ATOM 1107 C C . GLN A 1 142 ? -10.484 -13.091 -0.869 1.00 92.88 142 GLN A C 1
ATOM 1109 O O . GLN A 1 142 ? -10.569 -14.223 -1.333 1.00 92.88 142 GLN A O 1
ATOM 1114 N N . GLN A 1 143 ? -10.948 -12.018 -1.509 1.00 95.12 143 GLN A N 1
ATOM 1115 C CA . GLN A 1 143 ? -11.541 -12.059 -2.847 1.00 95.12 143 GLN A CA 1
ATOM 1116 C C . GLN A 1 143 ? -10.494 -12.113 -3.969 1.00 95.12 143 GLN A C 1
ATOM 1118 O O . GLN A 1 143 ? -10.845 -12.404 -5.111 1.00 95.12 143 GLN A O 1
ATOM 1123 N N . GLN A 1 144 ? -9.220 -11.823 -3.683 1.00 94.62 144 GLN A N 1
ATOM 1124 C CA . GLN A 1 144 ? -8.160 -11.897 -4.686 1.00 94.62 144 GLN A CA 1
ATOM 1125 C C . GLN A 1 144 ? -7.592 -13.308 -4.822 1.00 94.62 144 GLN A C 1
ATOM 1127 O O . GLN A 1 144 ? -7.359 -14.011 -3.841 1.00 94.62 144 GLN A O 1
ATOM 1132 N N . THR A 1 145 ? -7.273 -13.682 -6.060 1.00 92.56 145 THR A N 1
ATOM 1133 C CA . THR A 1 145 ? -6.488 -14.884 -6.352 1.00 92.56 145 THR A CA 1
ATOM 1134 C C . THR A 1 145 ? -5.031 -14.494 -6.570 1.00 92.56 145 THR A C 1
ATOM 1136 O O . THR A 1 145 ? -4.721 -13.692 -7.448 1.00 92.56 145 THR A O 1
ATOM 1139 N N . PHE A 1 146 ? -4.132 -15.087 -5.788 1.00 92.69 146 PHE A N 1
ATOM 1140 C CA . PHE A 1 146 ? -2.686 -14.919 -5.929 1.00 92.69 146 PHE A CA 1
ATOM 1141 C C . PHE A 1 146 ? -2.080 -16.204 -6.487 1.00 92.69 146 PHE A C 1
ATOM 1143 O O . PHE A 1 146 ? -2.467 -17.300 -6.080 1.00 92.69 146 PHE A O 1
ATOM 1150 N N . GLN A 1 147 ? -1.092 -16.086 -7.374 1.00 88.31 147 GLN A N 1
ATOM 1151 C CA . GLN A 1 147 ? -0.421 -17.244 -7.979 1.00 88.31 147 GLN A CA 1
ATOM 1152 C C . GLN A 1 147 ? 0.273 -18.118 -6.918 1.00 88.31 147 GLN A C 1
ATOM 1154 O O . GLN A 1 147 ? 0.421 -19.324 -7.105 1.00 88.31 147 GLN A O 1
ATOM 1159 N N . GLY A 1 148 ? 0.647 -17.517 -5.784 1.00 81.88 148 GLY A N 1
ATOM 1160 C CA . GLY A 1 148 ? 1.308 -18.162 -4.651 1.00 81.88 148 GLY A CA 1
ATOM 1161 C C . GLY A 1 148 ? 0.409 -18.710 -3.536 1.00 81.88 148 GLY A C 1
ATOM 1162 O O . GLY A 1 148 ? 0.919 -19.108 -2.492 1.00 81.88 148 GLY A O 1
ATOM 1163 N N . GLY A 1 149 ? -0.917 -18.703 -3.698 1.00 84.12 149 GLY A N 1
ATOM 1164 C CA . GLY A 1 149 ? -1.852 -19.195 -2.673 1.00 84.12 149 GLY A CA 1
ATOM 1165 C C . GLY A 1 149 ? -2.262 -18.170 -1.606 1.00 84.12 149 GLY A C 1
ATOM 1166 O O . GLY A 1 149 ? -3.115 -18.478 -0.781 1.00 84.12 149 GLY A O 1
ATOM 1167 N N . GLY A 1 150 ? -1.724 -16.945 -1.641 1.00 90.75 150 GLY A N 1
ATOM 1168 C CA . GLY A 1 150 ? -2.182 -15.810 -0.831 1.00 90.75 150 GLY A CA 1
ATOM 1169 C C . GLY A 1 150 ? -1.177 -15.329 0.214 1.00 90.75 150 GLY A C 1
ATOM 1170 O O . GLY A 1 150 ? 0.025 -15.553 0.086 1.00 90.75 150 GLY A O 1
ATOM 1171 N N . TYR A 1 151 ? -1.683 -14.637 1.239 1.00 90.81 151 TYR A N 1
ATOM 1172 C CA . TYR A 1 151 ? -0.876 -13.978 2.267 1.00 90.81 151 TYR A CA 1
ATOM 1173 C C . TYR A 1 151 ? -1.364 -14.289 3.684 1.00 90.81 151 TYR A C 1
ATOM 1175 O O . TYR A 1 151 ? -2.553 -14.176 3.984 1.00 90.81 151 TYR A O 1
ATOM 1183 N N . TRP A 1 152 ? -0.425 -14.548 4.594 1.00 90.94 152 TRP A N 1
ATOM 1184 C CA . TRP A 1 152 ? -0.641 -14.404 6.032 1.00 90.94 152 TRP A CA 1
ATOM 1185 C C . TRP A 1 152 ? -0.676 -12.932 6.408 1.00 90.94 152 TRP A C 1
ATOM 1187 O O . TRP A 1 152 ? 0.244 -12.195 6.067 1.00 90.94 152 TRP A O 1
ATOM 1197 N N . LEU A 1 153 ? -1.687 -12.510 7.166 1.00 91.25 153 LEU A N 1
ATOM 1198 C CA . LEU A 1 153 ? -1.794 -11.140 7.658 1.00 91.25 153 LEU A CA 1
ATOM 1199 C C . LEU A 1 153 ? -1.440 -11.061 9.147 1.00 91.25 153 LEU A C 1
ATOM 1201 O O . LEU A 1 153 ? -2.180 -11.544 10.002 1.00 91.25 153 LEU A O 1
ATOM 1205 N N . VAL A 1 154 ? -0.355 -10.362 9.463 1.00 92.06 154 VAL A N 1
ATOM 1206 C CA . VAL A 1 154 ? 0.062 -10.030 10.827 1.00 92.06 154 VAL A CA 1
ATOM 1207 C C . VAL A 1 154 ? -0.160 -8.541 11.062 1.00 92.06 154 VAL A C 1
ATOM 1209 O O . VAL A 1 154 ? 0.304 -7.702 10.296 1.00 92.06 154 VAL A O 1
ATOM 1212 N N . THR A 1 155 ? -0.847 -8.181 12.145 1.00 90.50 155 THR A N 1
ATOM 1213 C CA . THR A 1 155 ? -1.046 -6.767 12.507 1.00 90.50 155 THR A CA 1
ATOM 1214 C C . THR A 1 155 ? -0.279 -6.416 13.773 1.00 90.50 155 THR A C 1
ATOM 1216 O O . THR A 1 155 ? -0.280 -7.175 14.744 1.00 90.50 155 THR A O 1
ATOM 1219 N N . LYS A 1 156 ? 0.376 -5.255 13.779 1.00 92.25 156 LYS A N 1
ATOM 1220 C CA . LYS A 1 156 ? 1.084 -4.711 14.941 1.00 92.25 156 LYS A CA 1
ATOM 1221 C C . LYS A 1 156 ? 0.780 -3.225 15.089 1.00 92.25 156 LYS A C 1
ATOM 1223 O O . LYS A 1 156 ? 0.737 -2.484 14.108 1.00 92.25 156 LYS A O 1
ATOM 1228 N N . ASN A 1 157 ? 0.595 -2.794 16.330 1.00 92.50 157 ASN A N 1
ATOM 1229 C CA . ASN A 1 157 ? 0.567 -1.378 16.676 1.00 92.50 157 ASN A CA 1
ATOM 1230 C C . ASN A 1 157 ? 1.972 -0.992 17.112 1.00 92.50 157 ASN A C 1
ATOM 1232 O O . ASN A 1 157 ? 2.520 -1.616 18.019 1.00 92.50 157 ASN A O 1
ATOM 1236 N N . LEU A 1 158 ? 2.554 -0.002 16.448 1.00 92.56 158 LEU A N 1
ATOM 1237 C CA . LEU A 1 158 ? 3.889 0.491 16.748 1.00 92.56 158 LEU A CA 1
ATOM 1238 C C . LEU A 1 158 ? 3.804 1.982 17.052 1.00 92.56 158 LEU A C 1
ATOM 1240 O O . LEU A 1 158 ? 3.105 2.730 16.369 1.00 92.56 158 LEU A O 1
ATOM 1244 N N . ASP A 1 159 ? 4.534 2.418 18.069 1.00 91.81 159 ASP A N 1
ATOM 1245 C CA . ASP A 1 159 ? 4.701 3.831 18.383 1.00 91.81 159 ASP A CA 1
ATOM 1246 C C . ASP A 1 159 ? 6.126 4.247 18.027 1.00 91.81 159 ASP A C 1
ATOM 1248 O O . ASP A 1 159 ? 7.081 3.540 18.351 1.00 91.81 159 ASP A O 1
ATOM 1252 N N . MET A 1 160 ? 6.275 5.399 17.372 1.00 92.50 160 MET A N 1
ATOM 1253 C CA . MET A 1 160 ? 7.592 5.948 17.056 1.00 92.50 160 MET A CA 1
ATOM 1254 C C . MET A 1 160 ? 8.451 6.192 18.303 1.00 92.50 160 MET A C 1
ATOM 1256 O O . MET A 1 160 ? 9.673 6.177 18.168 1.00 92.50 160 MET A O 1
ATOM 1260 N N . ARG A 1 161 ? 7.845 6.290 19.499 1.00 94.38 161 ARG A N 1
ATOM 1261 C CA . ARG A 1 161 ? 8.548 6.363 20.797 1.00 94.38 161 ARG A CA 1
ATOM 1262 C C . ARG A 1 161 ? 9.563 5.258 21.039 1.00 94.38 161 ARG A C 1
ATOM 1264 O O . ARG A 1 161 ? 10.490 5.453 21.811 1.00 94.38 161 ARG A O 1
ATOM 1271 N N . ILE A 1 162 ? 9.391 4.111 20.387 1.00 92.69 162 ILE A N 1
ATOM 1272 C CA . ILE A 1 162 ? 10.317 2.981 20.498 1.00 92.69 162 ILE A CA 1
ATOM 1273 C C . ILE A 1 162 ? 11.689 3.328 19.892 1.00 92.69 162 ILE A C 1
ATOM 1275 O O . ILE A 1 162 ? 12.703 2.799 20.334 1.00 92.69 162 ILE A O 1
ATOM 1279 N N . TRP A 1 163 ? 11.733 4.222 18.899 1.00 93.06 163 TRP A N 1
ATOM 1280 C CA . TRP A 1 163 ? 12.956 4.563 18.161 1.00 93.06 163 TRP A CA 1
ATOM 1281 C C . TRP A 1 163 ? 13.364 6.032 18.282 1.00 93.06 163 TRP A C 1
ATOM 1283 O O . TRP A 1 163 ? 14.523 6.362 18.060 1.00 93.06 163 TRP A O 1
ATOM 1293 N N . LEU A 1 164 ? 12.415 6.923 18.568 1.00 94.31 164 LEU A N 1
ATOM 1294 C CA . LEU A 1 164 ? 12.578 8.374 18.517 1.00 94.31 164 LEU A CA 1
ATOM 1295 C C . LEU A 1 164 ? 11.839 9.022 19.690 1.00 94.31 164 LEU A C 1
ATOM 1297 O O . LEU A 1 164 ? 10.827 8.503 20.140 1.00 94.31 164 LEU A O 1
ATOM 1301 N N . ALA A 1 165 ? 12.257 10.204 20.138 1.00 94.94 165 ALA A N 1
ATOM 1302 C CA . ALA A 1 165 ? 11.590 10.939 21.221 1.00 94.94 165 ALA A CA 1
ATOM 1303 C C . ALA A 1 165 ? 10.274 11.632 20.778 1.00 94.94 165 ALA A C 1
ATOM 1305 O O . ALA A 1 165 ? 10.057 12.809 21.048 1.00 94.94 165 ALA A O 1
ATOM 1306 N N . ILE A 1 166 ? 9.391 10.924 20.062 1.00 94.25 166 ILE A N 1
ATOM 1307 C CA . ILE A 1 166 ? 8.096 11.434 19.585 1.00 94.25 166 ILE A CA 1
ATOM 1308 C C . ILE A 1 166 ? 7.007 10.359 19.658 1.00 94.25 166 ILE A C 1
ATOM 1310 O O . ILE A 1 166 ? 7.184 9.250 19.159 1.00 94.25 166 ILE A O 1
ATOM 1314 N N . SER A 1 167 ? 5.850 10.713 20.232 1.00 92.50 167 SER A N 1
ATOM 1315 C CA . SER A 1 167 ? 4.640 9.876 20.219 1.00 92.50 167 SER A CA 1
ATOM 1316 C C . SER A 1 167 ? 3.913 9.995 18.895 1.00 92.50 167 SER A C 1
ATOM 1318 O O . SER A 1 167 ? 3.383 11.051 18.544 1.00 92.50 167 SER A O 1
ATOM 1320 N N . ARG A 1 168 ? 3.892 8.897 18.142 1.00 89.62 168 ARG A N 1
ATOM 1321 C CA . ARG A 1 168 ? 3.174 8.820 16.870 1.00 89.62 168 ARG A CA 1
ATOM 1322 C C . ARG A 1 168 ? 2.725 7.379 16.639 1.00 89.62 168 ARG A C 1
ATOM 1324 O O . ARG A 1 168 ? 3.377 6.658 15.883 1.00 89.62 168 ARG A O 1
ATOM 1331 N N . PRO A 1 169 ? 1.621 6.941 17.274 1.00 85.75 169 PRO A N 1
ATOM 1332 C CA . PRO A 1 169 ? 1.108 5.595 17.080 1.00 85.75 169 PRO A CA 1
ATOM 1333 C C . PRO A 1 169 ? 0.693 5.403 15.621 1.00 85.75 169 PRO A C 1
ATOM 1335 O O . PRO A 1 169 ? 0.015 6.249 15.021 1.00 85.75 169 PRO A O 1
ATOM 1338 N N . ARG A 1 170 ? 1.137 4.289 15.047 1.00 85.19 170 ARG A N 1
ATOM 1339 C CA . ARG A 1 170 ? 0.830 3.833 13.694 1.00 85.19 170 ARG A CA 1
ATOM 1340 C C . ARG A 1 170 ? 0.487 2.358 13.728 1.00 85.19 170 ARG A C 1
ATOM 1342 O O . ARG A 1 170 ? 1.051 1.589 14.510 1.00 85.19 170 ARG A O 1
ATOM 1349 N N . ARG A 1 171 ? -0.421 1.952 12.849 1.00 80.62 171 ARG A N 1
ATOM 1350 C CA . ARG A 1 171 ? -0.710 0.546 12.630 1.00 80.62 171 ARG A CA 1
ATOM 1351 C C . ARG A 1 171 ? 0.086 0.054 11.435 1.00 80.62 171 ARG A C 1
ATOM 1353 O O . ARG A 1 171 ? 0.089 0.659 10.367 1.00 80.62 171 ARG A O 1
ATOM 1360 N N . LYS A 1 172 ? 0.783 -1.055 11.635 1.00 78.19 172 LYS A N 1
ATOM 1361 C CA . LYS A 1 172 ? 1.535 -1.749 10.597 1.00 78.19 172 LYS A CA 1
ATOM 1362 C C . LYS A 1 172 ? 0.873 -3.093 10.351 1.00 78.19 172 LYS A C 1
ATOM 1364 O O . LYS A 1 172 ? 0.603 -3.849 11.286 1.00 78.19 172 LYS A O 1
ATOM 1369 N N . LEU A 1 173 ? 0.585 -3.361 9.093 1.00 77.25 173 LEU A N 1
ATOM 1370 C CA . LEU A 1 173 ? 0.132 -4.641 8.594 1.00 77.25 173 LEU A CA 1
ATOM 1371 C C . LEU A 1 173 ? 1.318 -5.242 7.846 1.00 77.25 173 LEU A C 1
ATOM 1373 O O . LEU A 1 173 ? 1.874 -4.622 6.943 1.00 77.25 173 LEU A O 1
ATOM 1377 N N . LEU A 1 174 ? 1.727 -6.430 8.254 1.00 79.69 174 LEU A N 1
ATOM 1378 C CA . LEU A 1 174 ? 2.733 -7.227 7.580 1.00 79.69 174 LEU A CA 1
ATOM 1379 C C . LEU A 1 174 ? 2.004 -8.387 6.914 1.00 79.69 174 LEU A C 1
ATOM 1381 O O . LEU A 1 174 ? 1.388 -9.200 7.601 1.00 79.69 174 LEU A O 1
ATOM 1385 N N . LEU A 1 175 ? 2.055 -8.442 5.591 1.00 79.38 175 LEU A N 1
ATOM 1386 C CA . LEU A 1 175 ? 1.570 -9.566 4.813 1.00 79.38 175 LEU A CA 1
ATOM 1387 C C . LEU A 1 175 ? 2.764 -10.421 4.388 1.00 79.38 175 LEU A C 1
ATOM 1389 O O . LEU A 1 175 ? 3.737 -9.892 3.857 1.00 79.38 175 LEU A O 1
ATOM 1393 N N . VAL A 1 176 ? 2.699 -11.728 4.615 1.00 82.00 176 VAL A N 1
ATOM 1394 C CA . VAL A 1 176 ? 3.758 -12.679 4.244 1.00 82.00 176 VAL A CA 1
ATOM 1395 C C . VAL A 1 176 ? 3.175 -13.702 3.280 1.00 82.00 176 VAL A C 1
ATOM 1397 O O . VAL A 1 176 ? 2.188 -14.354 3.615 1.00 82.00 176 VAL A O 1
ATOM 1400 N N . SER A 1 177 ? 3.744 -13.803 2.081 1.00 79.38 177 SER A N 1
ATOM 1401 C CA . SER A 1 177 ? 3.273 -14.710 1.034 1.00 79.38 177 SER A CA 1
ATOM 1402 C C . SER A 1 177 ? 3.393 -16.171 1.469 1.00 79.38 177 SER A C 1
ATOM 1404 O O . SER A 1 177 ? 4.360 -16.562 2.126 1.00 79.38 177 SER A O 1
ATOM 1406 N N . LEU A 1 178 ? 2.404 -16.979 1.089 1.00 67.69 178 LEU A N 1
ATOM 1407 C CA . LEU A 1 178 ? 2.369 -18.422 1.338 1.00 67.69 178 LEU A CA 1
ATOM 1408 C C . LEU A 1 178 ? 3.303 -19.211 0.418 1.00 67.69 178 LEU A C 1
ATOM 1410 O O . LEU A 1 178 ? 3.730 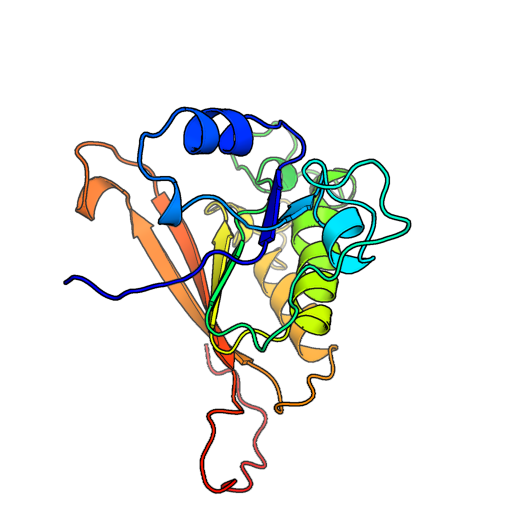-20.311 0.767 1.00 67.69 178 LEU A O 1
ATOM 1414 N N . SER A 1 179 ? 3.667 -18.647 -0.729 1.00 58.53 179 SER A N 1
ATOM 1415 C CA . SER A 1 179 ? 4.618 -19.246 -1.657 1.00 58.53 179 SER A CA 1
ATOM 1416 C C . SER A 1 179 ? 6.041 -18.832 -1.305 1.00 58.53 179 SER A C 1
ATOM 1418 O O . SER A 1 179 ? 6.694 -18.106 -2.055 1.00 58.53 179 SER A O 1
ATOM 1420 N N . LEU A 1 180 ? 6.535 -19.282 -0.153 1.00 55.19 180 LEU A N 1
ATOM 1421 C CA . LEU A 1 180 ? 7.980 -19.352 0.033 1.00 55.19 180 LEU A CA 1
ATOM 1422 C C . LEU A 1 180 ? 8.521 -20.444 -0.909 1.00 55.19 180 LEU A C 1
ATOM 1424 O O . LEU A 1 180 ? 7.917 -21.517 -0.989 1.00 55.19 180 LEU A O 1
ATOM 1428 N N . PRO A 1 181 ? 9.619 -20.202 -1.648 1.00 47.06 181 PRO A N 1
ATOM 1429 C CA . PRO A 1 181 ? 10.241 -21.232 -2.469 1.00 47.06 181 PRO A CA 1
ATOM 1430 C C . PRO A 1 181 ? 10.690 -22.398 -1.573 1.00 47.06 181 PRO A C 1
ATOM 1432 O O . PRO A 1 181 ? 11.618 -22.277 -0.778 1.00 47.06 181 PRO A O 1
ATOM 1435 N N . GLY A 1 182 ? 9.978 -23.518 -1.680 1.00 50.28 182 GLY A N 1
ATOM 1436 C CA . GLY A 1 182 ? 10.168 -24.748 -0.914 1.00 50.28 182 GLY A CA 1
ATOM 1437 C C . GLY A 1 182 ? 9.140 -25.805 -1.343 1.00 50.28 182 GLY A C 1
ATOM 1438 O O . GLY A 1 182 ? 8.159 -25.459 -2.011 1.00 50.28 182 GLY A O 1
ATOM 1439 N N . PRO A 1 183 ? 9.353 -27.100 -1.035 1.00 37.88 183 PRO A N 1
ATOM 1440 C CA . PRO A 1 183 ? 8.417 -28.160 -1.400 1.00 37.88 183 PRO A CA 1
ATOM 1441 C C . PRO A 1 183 ? 7.020 -27.835 -0.862 1.00 37.88 183 PRO A C 1
ATOM 1443 O O . PRO A 1 183 ? 6.834 -27.587 0.329 1.00 37.88 183 PRO A O 1
ATOM 1446 N N . ARG A 1 184 ? 6.046 -27.794 -1.778 1.00 41.91 184 ARG A N 1
ATOM 1447 C CA . ARG A 1 184 ? 4.656 -27.429 -1.500 1.00 41.91 184 ARG A CA 1
ATOM 1448 C C . ARG A 1 184 ? 4.049 -28.457 -0.551 1.00 41.91 184 ARG A C 1
ATOM 1450 O O . ARG A 1 184 ? 3.667 -29.544 -0.972 1.00 41.91 184 ARG A O 1
ATOM 1457 N N . ILE A 1 185 ? 3.937 -28.110 0.725 1.00 38.50 185 ILE A N 1
ATOM 1458 C CA . ILE A 1 185 ? 3.044 -28.826 1.631 1.00 38.50 185 ILE A CA 1
ATOM 1459 C C . ILE A 1 185 ? 1.639 -28.349 1.265 1.00 38.50 185 ILE A C 1
ATOM 1461 O O . ILE A 1 185 ? 1.345 -27.160 1.370 1.00 38.50 185 ILE A O 1
ATOM 1465 N N . ASN A 1 186 ? 0.800 -29.258 0.765 1.00 35.75 186 ASN A N 1
ATOM 1466 C CA . ASN A 1 186 ? -0.602 -28.991 0.445 1.00 35.75 186 ASN A CA 1
ATOM 1467 C C . ASN A 1 186 ? -1.347 -28.537 1.709 1.00 35.75 186 ASN A C 1
ATOM 1469 O O . ASN A 1 186 ? -1.902 -29.349 2.445 1.00 35.75 186 ASN A O 1
ATOM 1473 N N . ALA A 1 187 ? -1.360 -27.233 1.971 1.00 39.50 187 ALA A N 1
ATOM 1474 C CA . ALA A 1 187 ? -2.164 -26.639 3.021 1.00 39.50 187 ALA A CA 1
ATOM 1475 C C . ALA A 1 187 ? -3.563 -26.345 2.464 1.00 39.50 187 ALA A C 1
ATOM 1477 O O . ALA A 1 187 ? -3.882 -25.228 2.065 1.00 39.50 187 ALA A O 1
ATOM 1478 N N . TYR A 1 188 ? -4.412 -27.372 2.440 1.00 36.50 188 TYR A N 1
ATOM 1479 C CA . TYR A 1 188 ? -5.855 -27.163 2.504 1.00 36.50 188 TYR A CA 1
ATOM 1480 C C . TYR A 1 188 ? -6.169 -26.571 3.884 1.00 36.50 188 TYR A C 1
ATOM 1482 O O . TYR A 1 188 ? -6.070 -27.264 4.893 1.00 36.50 188 TYR A O 1
ATOM 1490 N N . GLY A 1 189 ? -6.509 -25.284 3.957 1.00 35.34 189 GLY A N 1
ATOM 1491 C CA . GLY A 1 189 ? -6.890 -24.675 5.231 1.00 35.34 189 GLY A CA 1
ATOM 1492 C C . GLY A 1 189 ? -7.063 -23.167 5.164 1.00 35.34 189 GLY A C 1
ATOM 1493 O O . GLY A 1 189 ? -6.112 -22.414 5.342 1.00 35.34 189 GLY A O 1
ATOM 1494 N N . ALA A 1 190 ? -8.300 -22.720 4.963 1.00 46.25 190 ALA A N 1
ATOM 1495 C CA . ALA A 1 190 ? -8.687 -21.338 5.194 1.00 46.25 190 ALA A CA 1
ATOM 1496 C C . ALA A 1 190 ? -8.613 -21.021 6.690 1.00 46.25 190 ALA A C 1
ATOM 1498 O O . ALA A 1 190 ? -9.548 -21.377 7.387 1.00 46.25 190 ALA A O 1
ATOM 1499 N N . TRP A 1 191 ? -7.581 -20.332 7.194 1.00 36.78 191 TRP A N 1
ATOM 1500 C CA . TRP A 1 191 ? -7.650 -19.750 8.543 1.00 36.78 191 TRP A CA 1
ATOM 1501 C C . TRP A 1 191 ? -6.837 -18.460 8.678 1.00 36.78 191 TRP A C 1
ATOM 1503 O O . TRP A 1 191 ? -5.643 -18.484 8.953 1.00 36.78 191 TRP A O 1
ATOM 1513 N N . ILE A 1 192 ? -7.522 -17.315 8.621 1.00 30.69 192 ILE A N 1
ATOM 1514 C CA . ILE A 1 192 ? -7.158 -16.184 9.478 1.00 30.69 192 ILE A CA 1
ATOM 1515 C C . ILE A 1 192 ? -7.854 -16.450 10.816 1.00 30.69 192 ILE A C 1
ATOM 1517 O O . ILE A 1 192 ? -9.053 -16.215 10.939 1.00 30.69 192 ILE A O 1
ATOM 1521 N N . ARG A 1 193 ? -7.121 -16.937 11.823 1.00 28.62 193 ARG A N 1
ATOM 1522 C CA . ARG A 1 193 ? -7.467 -16.627 13.216 1.00 28.62 193 ARG A CA 1
ATOM 1523 C C . ARG A 1 193 ? -6.615 -15.444 13.653 1.00 28.62 193 ARG A C 1
ATOM 1525 O O . ARG A 1 193 ? -5.430 -15.587 13.942 1.00 28.62 193 ARG A O 1
ATOM 1532 N N . ALA A 1 194 ? -7.263 -14.286 13.642 1.00 34.66 194 ALA A N 1
ATOM 1533 C CA . ALA A 1 194 ? -6.937 -13.106 14.425 1.00 34.66 194 ALA A CA 1
ATOM 1534 C C . ALA A 1 194 ? -8.190 -12.746 15.220 1.00 34.66 194 ALA A C 1
ATOM 1536 O O . ALA A 1 194 ? -9.280 -12.835 14.607 1.00 34.66 194 ALA A O 1
#

Radius of gyration: 18.03 Å; Cα contacts (8 Å, |Δi|>4): 312; chains: 1; bounding box: 47×46×46 Å

Foldseek 3Di:
DDDDDAAAEDEDLVCPVVVVVVPDPCPRHHHPFYANHLVLQLVQCQGPVRNPDRGHPSDPDAAQEAEDEFDAQLQDPPNPCQQPPCSSVPDPSLCVLAVSVLSSCQSRVHQKYKYKYAPSQCPDSHPPDRHGVVNSNVVSQVPDDHPQRGWDKDKDWDFCVVPDVDGDIIIIIMTGGNRDPDPDDPPPDDDDDD

InterPro domains:
  IPR029063 S-adenosyl-L-methionine-dependent methyltra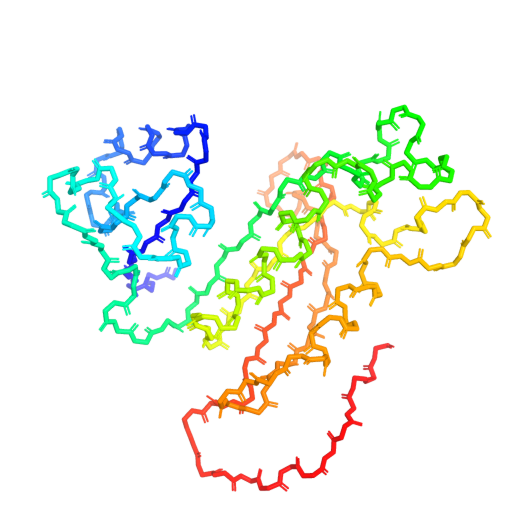nsferase superfamily [G3DSA:3.40.50.150] (1-182)
  IPR029063 S-adenosyl-L-methionine-dependent methyltransferase superfamily [SSF53335] (3-171)

Se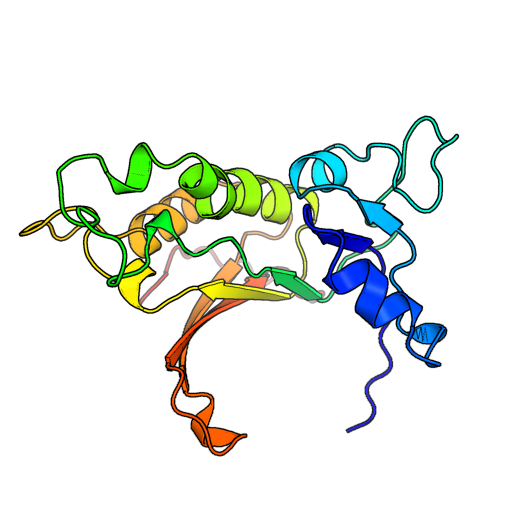condary structure (DSSP, 8-state):
--------EEE-TT-HHHHHHHTSS-GGGS-SEEESSHHHHHTTPPPTTSTTSS---S-SS--SEEEEE---GGG-TTSTTTTSTTTTTTSTHHHIIIIIHHHHHHHH--SEEEEEE-GGGGS-SSTT----HHHHHHHHHHH---TT--EEEEEEEEEGGGTSSS--EEEEEEEEES--SS------------